Protein AF-A0A1W5DDM4-F1 (afdb_monomer_lite)

Foldseek 3Di:
DPPPVVVVCVVVPPVVVVVLCVLCVVLVVNPDDDDPDPVSVVVSSVVSVVSSVVVVVVVVVVVVVVVVVVVVVVVVVVVVVVVVVVVVVVVVVVVVVVVVVVVVVVVVVVPPVPPLDDPDLVSLVCCLPPVNLVSLLVLCVVLVPDPCQLVVVPPDDDPDDDDDPDPPPPQDSSNSCNVCVPSSSVSSCVSVVHPVVVSVVVVVVVVVVVVCVVVPDDDPPVPVVVVVVVPDDPDDDPDDDDDDDDDDDDDDDDDDDDDDDDPDDDDDDDDDDDDDDDDDDDDDDDDDDDDDDDDD

Secondary structure (DSSP, 8-state):
--TTSGGGSTTTHHHHHHHHHHHHHHTT-TTPPPPSSHHHHHHHHHHHHHHHHHHHHHHHHHHHHHHHHHHHHHHHHHHHHHHHHHHHHHHHHHHHHHHHHHHHHHHHTT----TTS-SSHHHHHGGGSGGGHHHHHHHHHHTT--HHHHHTT-------------------HHHHHHH-HHHHHHHHHHHTT--HHHHHHHHHHHHHHHHHHHTT-----TTTHHHHHTTSPPPPP------------------------SPPPPPP---------PPPPPPPPPPPP--PPPP-

Radius of gyration: 52.72 Å; chains: 1; bounding box: 113×111×136 Å

Sequence (296 aa):
MIHDITSSMDNFLPQSASILRAFARETNQSDLPQPRKLHECIDSSFVILVKGHEYHQNVQDKGIKKELVRQREYMDGRFESIDEEFVKQREYMDGRFESIDKKFESIDKRDVVHNDFPTTVGDFWKLSKRNRVNKLISLVRFYGISHHQLLASEIVDSDESDDNDGPIEVQTLEEIVLSHPKRAQEALAEKLGLKYEKIAIFMERVKAFRQEAATGKRPATASYEEQWNKRRLPPPEDHRVSSSPDATSSHSDKTRIFWSQGPRLPGPVVKDTLQHHVPQPPEANPPKPSISPTAP

pLDDT: mean 71.05, std 19.49, range [30.64, 98.12]

Organism: NCBI:txid136370

Structure (mmCIF, N/CA/C/O backbone):
data_AF-A0A1W5DDM4-F1
#
_entry.id   AF-A0A1W5DDM4-F1
#
loop_
_atom_site.group_PDB
_atom_site.id
_atom_site.type_symbol
_atom_site.label_atom_id
_atom_site.label_alt_id
_atom_site.label_comp_id
_atom_site.label_asym_id
_atom_site.label_entity_id
_atom_site.label_seq_id
_atom_site.pdbx_PDB_ins_code
_atom_site.Cartn_x
_atom_site.Cartn_y
_atom_site.Cartn_z
_atom_site.occupancy
_atom_site.B_iso_or_equiv
_atom_site.auth_seq_id
_atom_site.auth_comp_id
_atom_site.auth_asym_id
_atom_site.auth_atom_id
_atom_site.pdbx_PDB_model_num
ATOM 1 N N . MET A 1 1 ? -38.578 -32.045 80.043 1.00 45.47 1 MET A N 1
ATOM 2 C CA . MET A 1 1 ? -37.314 -31.610 79.404 1.00 45.47 1 MET A CA 1
ATOM 3 C C . MET A 1 1 ? -37.489 -30.986 78.008 1.00 45.47 1 MET A C 1
ATOM 5 O O . MET A 1 1 ? -36.502 -30.846 77.307 1.00 45.47 1 MET A O 1
ATOM 9 N N . ILE A 1 2 ? -38.695 -30.559 77.591 1.00 47.28 2 ILE A N 1
ATOM 10 C CA . ILE A 1 2 ? -38.894 -29.809 76.323 1.00 47.28 2 ILE A CA 1
ATOM 11 C C . ILE A 1 2 ? -39.341 -28.350 76.585 1.00 47.28 2 ILE A C 1
ATOM 13 O O . ILE A 1 2 ? -39.257 -27.507 75.702 1.00 47.28 2 ILE A O 1
ATOM 17 N N . HIS A 1 3 ? -39.725 -28.009 77.822 1.00 46.31 3 HIS A N 1
ATOM 18 C CA . HIS A 1 3 ? -40.210 -26.668 78.183 1.00 46.31 3 HIS A CA 1
ATOM 19 C C . HIS A 1 3 ? -39.121 -25.635 78.527 1.00 46.31 3 HIS A C 1
ATOM 21 O O . HIS A 1 3 ? -39.436 -24.453 78.608 1.00 46.31 3 HIS A O 1
ATOM 27 N N . ASP A 1 4 ? -37.851 -26.036 78.658 1.00 45.94 4 ASP A N 1
ATOM 28 C CA . ASP A 1 4 ? -36.768 -25.104 79.029 1.00 45.94 4 ASP A CA 1
ATOM 29 C C . ASP A 1 4 ? -36.046 -24.471 77.828 1.00 45.94 4 ASP A C 1
ATOM 31 O O . ASP A 1 4 ? -35.318 -23.495 77.989 1.00 45.94 4 ASP A O 1
ATOM 35 N N . ILE A 1 5 ? -36.271 -24.962 76.602 1.00 50.19 5 ILE A N 1
ATOM 36 C CA . ILE A 1 5 ? -35.637 -24.387 75.400 1.00 50.19 5 ILE A CA 1
ATOM 37 C C . ILE A 1 5 ? -36.397 -23.138 74.921 1.00 50.19 5 ILE A C 1
ATOM 39 O O . ILE A 1 5 ? -35.788 -22.203 74.404 1.00 50.19 5 ILE A O 1
ATOM 43 N N . THR A 1 6 ? -37.712 -23.055 75.156 1.00 49.75 6 THR A N 1
ATOM 44 C CA . THR A 1 6 ? -38.522 -21.903 74.724 1.00 49.75 6 THR A CA 1
ATOM 45 C C . THR A 1 6 ? -38.255 -20.642 75.548 1.00 49.75 6 THR A C 1
ATOM 47 O O . THR A 1 6 ? -38.320 -19.549 75.001 1.00 49.75 6 THR A O 1
ATOM 50 N N . SER A 1 7 ? -37.874 -20.768 76.825 1.00 49.44 7 SER A N 1
ATOM 51 C CA . SER A 1 7 ? -37.611 -19.603 77.687 1.00 49.44 7 SER A CA 1
ATOM 52 C C . SER A 1 7 ? -36.264 -18.921 77.411 1.00 49.44 7 SER A C 1
ATOM 54 O O . SER A 1 7 ? -36.061 -17.781 77.821 1.00 49.44 7 SER A O 1
ATOM 56 N N . SER A 1 8 ? -35.337 -19.593 76.720 1.00 46.75 8 SER A N 1
ATOM 57 C CA . SER A 1 8 ? -34.008 -19.048 76.420 1.00 46.75 8 SER A CA 1
ATOM 58 C C . SER A 1 8 ? -33.947 -18.252 75.106 1.00 46.75 8 SER A C 1
ATOM 60 O O . SER A 1 8 ? -32.938 -17.591 74.854 1.00 46.75 8 SER A O 1
ATOM 62 N N . MET A 1 9 ? -34.987 -18.292 74.262 1.00 48.25 9 MET A N 1
ATOM 63 C CA . MET A 1 9 ? -34.991 -17.597 72.962 1.00 48.25 9 MET A CA 1
ATOM 64 C C . MET A 1 9 ? -35.618 -16.195 73.000 1.00 48.25 9 MET A C 1
ATOM 66 O O . MET A 1 9 ? -35.329 -15.386 72.116 1.00 48.25 9 MET A O 1
ATOM 70 N N . ASP A 1 10 ? -36.379 -15.854 74.045 1.00 50.72 10 ASP A N 1
ATOM 71 C CA . ASP A 1 10 ? -37.018 -14.533 74.178 1.00 50.72 10 ASP A CA 1
ATOM 72 C C . ASP A 1 10 ? -36.007 -13.383 74.360 1.00 50.72 10 ASP A C 1
ATOM 74 O O . ASP A 1 10 ? -36.286 -12.239 74.002 1.00 50.72 10 ASP A O 1
ATOM 78 N N . ASN A 1 11 ? -34.780 -13.683 74.806 1.00 53.75 11 ASN A N 1
ATOM 79 C CA . ASN A 1 11 ? -33.722 -12.684 75.003 1.00 53.75 11 ASN A CA 1
ATOM 80 C C . ASN A 1 11 ? -32.844 -12.420 73.760 1.00 53.75 11 ASN A C 1
ATOM 82 O O . ASN A 1 11 ? -32.072 -11.464 73.766 1.00 53.75 11 ASN A O 1
ATOM 86 N N . PHE A 1 12 ? -32.958 -13.211 72.682 1.00 52.31 12 PHE A N 1
ATOM 87 C CA . PHE A 1 12 ? -32.165 -13.033 71.445 1.00 52.31 12 PHE A CA 1
ATOM 88 C C . PHE A 1 12 ? -32.887 -12.228 70.347 1.00 52.31 12 PHE A C 1
ATOM 90 O O . PHE A 1 12 ? -32.272 -11.786 69.375 1.00 52.31 12 PHE A O 1
ATOM 97 N N . LEU A 1 13 ? -34.190 -12.003 70.504 1.00 52.81 13 LEU A N 1
ATOM 98 C CA . LEU A 1 13 ? -35.048 -11.305 69.544 1.00 52.81 13 LEU A CA 1
ATOM 99 C C . LEU A 1 13 ? -34.928 -9.761 69.486 1.00 52.81 13 LEU A C 1
ATOM 101 O O . LEU A 1 13 ? -35.223 -9.209 68.421 1.00 52.81 13 LEU A O 1
ATOM 105 N N . PRO A 1 14 ? -34.497 -9.007 70.527 1.00 58.81 14 PRO A N 1
ATOM 106 C CA . PRO A 1 14 ? -34.530 -7.542 70.455 1.00 58.81 14 PRO A CA 1
ATOM 107 C C . PRO A 1 14 ? -33.565 -6.970 69.407 1.00 58.81 14 PRO A C 1
ATOM 109 O O . PRO A 1 14 ? -33.849 -5.940 68.790 1.00 58.81 14 PRO A O 1
ATOM 112 N N . GLN A 1 15 ? -32.428 -7.640 69.197 1.00 59.97 15 GLN A N 1
ATOM 113 C CA . GLN A 1 15 ? -31.345 -7.141 68.352 1.00 59.97 15 GLN A CA 1
ATOM 114 C C . GLN A 1 15 ? -31.552 -7.483 66.869 1.00 59.97 15 GLN A C 1
ATOM 116 O O . GLN A 1 15 ? -31.276 -6.657 66.003 1.00 59.97 15 GLN A O 1
ATOM 121 N N . SER A 1 16 ? -32.112 -8.652 66.552 1.00 64.62 16 SER A N 1
ATOM 122 C CA . SER A 1 16 ? -32.468 -9.014 65.172 1.00 64.62 16 SER A CA 1
ATOM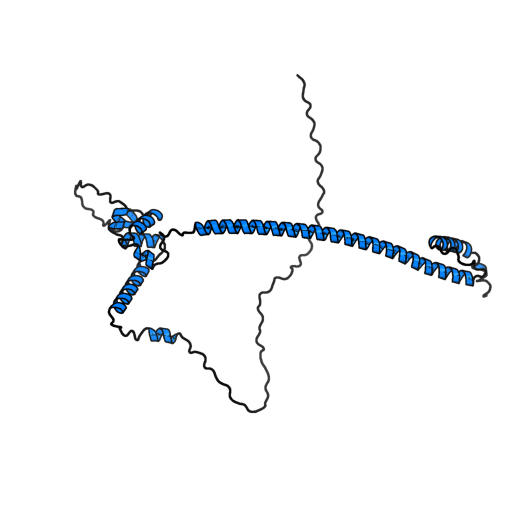 123 C C . SER A 1 16 ? -33.669 -8.209 64.656 1.00 64.62 16 SER A C 1
ATOM 125 O O . SER A 1 16 ? -33.701 -7.814 63.489 1.00 64.62 16 SER A O 1
ATOM 127 N N . ALA A 1 17 ? -34.618 -7.864 65.534 1.00 68.88 17 ALA A N 1
ATOM 128 C CA . ALA A 1 17 ? -35.792 -7.067 65.182 1.00 68.88 17 ALA A CA 1
ATOM 129 C C . ALA A 1 17 ? -35.471 -5.604 64.822 1.00 68.88 17 ALA A C 1
ATOM 131 O O . ALA A 1 17 ? -36.257 -4.963 64.118 1.00 68.88 17 ALA A O 1
ATOM 132 N N . SER A 1 18 ? -34.368 -5.030 65.315 1.00 76.00 18 SER A N 1
ATOM 133 C CA . SER A 1 18 ? -33.940 -3.676 64.931 1.00 76.00 18 SER A CA 1
ATOM 134 C C . SER A 1 18 ? -33.268 -3.671 63.555 1.00 76.00 18 SER A C 1
ATOM 136 O O . SER A 1 18 ? -33.582 -2.809 62.735 1.00 76.00 18 SER A O 1
ATOM 138 N N . ILE A 1 19 ? -32.435 -4.678 63.269 1.00 79.50 19 ILE A N 1
ATOM 139 C CA . ILE A 1 19 ? -31.764 -4.860 61.974 1.00 79.50 19 ILE A CA 1
ATOM 140 C C . ILE A 1 19 ? -32.793 -5.092 60.865 1.00 79.50 19 ILE A C 1
ATOM 142 O O . ILE A 1 19 ? -32.755 -4.410 59.845 1.00 79.50 19 ILE A O 1
ATOM 146 N N . LEU A 1 20 ? -33.764 -5.985 61.080 1.00 76.44 20 LEU A N 1
ATOM 147 C CA . LEU A 1 20 ? -34.817 -6.255 60.095 1.00 76.44 20 LEU A CA 1
ATOM 148 C C . LEU A 1 20 ? -35.696 -5.029 59.824 1.00 76.44 20 LEU A C 1
ATOM 150 O O . LEU A 1 20 ? -36.062 -4.785 58.679 1.00 76.44 20 LEU A O 1
ATOM 154 N N . ARG A 1 21 ? -35.989 -4.208 60.842 1.00 78.44 21 ARG A N 1
ATOM 155 C CA . ARG A 1 21 ? -36.719 -2.940 60.660 1.00 78.44 21 ARG A CA 1
ATOM 156 C C . ARG A 1 21 ? -35.901 -1.897 59.904 1.00 78.44 21 ARG A C 1
ATOM 158 O O . ARG A 1 21 ? -36.465 -1.183 59.079 1.00 78.44 21 ARG A O 1
ATOM 165 N N . ALA A 1 22 ? -34.600 -1.796 60.170 1.00 80.81 22 ALA A N 1
ATOM 166 C CA . ALA A 1 22 ? -33.710 -0.912 59.420 1.00 80.81 22 ALA A CA 1
ATOM 167 C C . ALA A 1 22 ? -33.617 -1.344 57.948 1.00 80.81 22 ALA A C 1
ATOM 169 O O . ALA A 1 22 ? -33.784 -0.525 57.051 1.00 80.81 22 ALA A O 1
ATOM 170 N N . PHE A 1 23 ? -33.461 -2.644 57.702 1.00 82.56 23 PHE A N 1
ATOM 171 C CA . PHE A 1 23 ? -33.404 -3.217 56.361 1.00 82.56 23 PHE A CA 1
ATOM 172 C C . PHE A 1 23 ? -34.736 -3.094 55.600 1.00 82.56 23 PHE A C 1
ATOM 174 O O . PHE A 1 23 ? -34.751 -2.754 54.418 1.00 82.56 23 PHE A O 1
ATOM 181 N N . ALA A 1 24 ? -35.872 -3.285 56.278 1.00 80.19 24 ALA A N 1
ATOM 182 C CA . ALA A 1 24 ? -37.195 -3.039 55.709 1.00 80.19 24 ALA A CA 1
ATOM 183 C C . ALA A 1 24 ? -37.390 -1.563 55.328 1.00 80.19 24 ALA A C 1
ATOM 185 O O . ALA A 1 24 ? -37.962 -1.282 54.284 1.00 80.19 24 ALA A O 1
ATOM 186 N N . ARG A 1 25 ? -36.879 -0.607 56.118 1.00 83.12 25 ARG A N 1
ATOM 187 C CA . ARG A 1 25 ? -36.907 0.821 55.746 1.00 83.12 25 ARG A CA 1
ATOM 188 C C . ARG A 1 25 ? -36.058 1.105 54.509 1.00 83.12 25 ARG A C 1
ATOM 190 O O . ARG A 1 25 ? -36.545 1.760 53.598 1.00 83.12 25 ARG A O 1
ATOM 197 N N . GLU A 1 26 ? -34.843 0.565 54.453 1.00 83.00 26 GLU A N 1
ATOM 198 C CA . GLU A 1 26 ? -33.919 0.752 53.323 1.00 83.00 26 GLU A CA 1
ATOM 199 C C . GLU A 1 26 ? -34.477 0.190 52.004 1.00 83.00 26 GLU A C 1
ATOM 201 O O . GLU A 1 26 ? -34.211 0.700 50.920 1.00 83.00 26 GLU A O 1
ATOM 206 N N . THR A 1 27 ? -35.296 -0.857 52.098 1.00 79.56 27 THR A N 1
ATOM 207 C CA . THR A 1 27 ? -35.926 -1.527 50.952 1.00 79.56 27 THR A CA 1
ATOM 208 C C . THR A 1 27 ? -37.370 -1.065 50.701 1.00 79.56 27 THR A C 1
ATOM 210 O O . THR A 1 27 ? -38.073 -1.682 49.903 1.00 79.56 27 THR A O 1
ATOM 213 N N . ASN A 1 28 ? -37.824 0.019 51.352 1.00 80.62 28 ASN A N 1
ATOM 214 C CA . ASN A 1 28 ? -39.190 0.569 51.270 1.00 80.62 28 ASN A CA 1
ATOM 215 C C . ASN A 1 28 ? -40.314 -0.435 51.613 1.00 80.62 28 ASN A C 1
ATOM 217 O O . ASN A 1 28 ? -41.409 -0.390 51.061 1.00 80.62 28 ASN A O 1
ATOM 221 N N . GLN A 1 29 ? -40.059 -1.348 52.545 1.00 76.69 29 GLN A N 1
ATOM 222 C CA . GLN A 1 29 ? -40.997 -2.359 53.044 1.00 76.69 29 GLN A CA 1
ATOM 223 C C . GLN A 1 29 ? -41.649 -1.964 54.384 1.00 76.69 29 GLN A C 1
ATOM 225 O O . GLN A 1 29 ? -42.009 -2.828 55.184 1.00 76.69 29 GLN A O 1
ATOM 230 N N . SER A 1 30 ? -41.790 -0.664 54.663 1.00 71.19 30 SER A N 1
ATOM 231 C CA . SER A 1 30 ? -42.302 -0.137 55.941 1.00 71.19 30 SER A CA 1
ATOM 232 C C . SER A 1 30 ? -43.757 -0.501 56.259 1.00 71.19 30 SER A C 1
ATOM 234 O O . SER A 1 30 ? -44.152 -0.407 57.419 1.00 71.19 30 SER A O 1
ATOM 236 N N . ASP A 1 31 ? -44.526 -0.943 55.262 1.00 74.50 31 ASP A N 1
ATOM 237 C CA . ASP A 1 31 ? -45.975 -1.165 55.372 1.00 74.50 31 ASP A CA 1
ATOM 238 C C . ASP A 1 31 ? -46.353 -2.595 55.806 1.00 74.50 31 ASP A C 1
ATOM 240 O O . ASP A 1 31 ? -47.526 -2.972 55.784 1.00 74.50 31 ASP A O 1
ATOM 244 N N . LEU A 1 32 ? -45.377 -3.422 56.198 1.00 67.88 32 LEU A N 1
ATOM 245 C CA . LEU A 1 32 ? -45.648 -4.787 56.649 1.00 67.88 32 LEU A CA 1
ATOM 246 C C . LEU A 1 32 ? -46.358 -4.797 58.022 1.00 67.88 32 LEU A C 1
ATOM 248 O O . LEU A 1 32 ? -45.928 -4.102 58.949 1.00 67.88 32 LEU A O 1
ATOM 252 N N . PRO A 1 33 ? -47.433 -5.594 58.186 1.00 70.12 33 PRO A N 1
ATOM 253 C CA . PRO A 1 33 ? -48.190 -5.666 59.433 1.00 70.12 33 PRO A CA 1
ATOM 254 C C . PRO A 1 33 ? -47.305 -6.148 60.587 1.00 70.12 33 PRO A C 1
ATOM 256 O O . PRO A 1 33 ? -46.502 -7.069 60.427 1.00 70.12 33 PRO A O 1
ATOM 259 N N . GLN A 1 34 ? -47.457 -5.533 61.766 1.00 71.00 34 GLN A N 1
ATOM 260 C CA . GLN A 1 34 ? -46.670 -5.932 62.932 1.00 71.00 34 GLN A CA 1
ATOM 261 C C . GLN A 1 34 ? -47.083 -7.335 63.405 1.00 71.00 34 GLN A C 1
ATOM 263 O O . GLN A 1 34 ? -48.262 -7.540 63.718 1.00 71.00 34 GLN A O 1
ATOM 268 N N . PRO A 1 35 ? -46.140 -8.291 63.474 1.00 68.81 35 PRO A N 1
ATOM 269 C CA . PRO A 1 35 ? -46.438 -9.654 63.887 1.00 68.81 35 PRO A CA 1
ATOM 270 C C . PRO A 1 35 ? -46.797 -9.685 65.375 1.00 68.81 35 PRO A C 1
ATOM 272 O O . PRO A 1 35 ? -46.100 -9.100 66.204 1.00 68.81 35 PRO A O 1
ATOM 275 N N . ARG A 1 36 ? -47.891 -10.369 65.725 1.00 72.88 36 ARG A N 1
ATOM 276 C CA . ARG A 1 36 ? -48.350 -10.521 67.120 1.00 72.88 36 ARG A CA 1
ATOM 277 C C . ARG A 1 36 ? -47.889 -11.837 67.738 1.00 72.88 36 ARG A C 1
ATOM 279 O O . ARG A 1 36 ? -47.927 -11.989 68.956 1.00 72.88 36 ARG A O 1
ATOM 286 N N . LYS A 1 37 ? -47.482 -12.796 66.904 1.00 80.56 37 LYS A N 1
ATOM 287 C CA . LYS A 1 37 ? -47.018 -14.132 67.299 1.00 80.56 37 LYS A CA 1
ATOM 288 C C . LYS A 1 37 ? -45.632 -14.413 66.723 1.00 80.56 37 LYS A C 1
ATOM 290 O O . LYS A 1 37 ? -45.256 -13.879 65.684 1.00 80.56 37 LYS A O 1
ATOM 295 N N . LEU A 1 38 ? -44.889 -15.307 67.375 1.00 74.75 38 LEU A N 1
ATOM 296 C CA . LEU A 1 38 ? -43.512 -15.640 66.993 1.00 74.75 38 LEU A CA 1
ATOM 297 C C . LEU A 1 38 ? -43.398 -16.213 65.566 1.00 74.75 38 LEU A C 1
ATOM 299 O O . LEU A 1 38 ? -42.478 -15.845 64.846 1.00 74.75 38 LEU A O 1
ATOM 303 N N . HIS A 1 39 ? -44.353 -17.036 65.115 1.00 74.50 39 HIS A N 1
ATOM 304 C CA . HIS A 1 39 ? -44.350 -17.559 63.739 1.00 74.50 39 HIS A CA 1
ATOM 305 C C . HIS A 1 39 ? -44.575 -16.459 62.684 1.00 74.50 39 HIS A C 1
ATOM 307 O O . HIS A 1 39 ? -43.869 -16.425 61.685 1.00 74.50 39 HIS A O 1
ATOM 313 N N . GLU A 1 40 ? -45.463 -15.493 62.950 1.00 76.62 40 GLU A N 1
ATOM 314 C CA . GLU A 1 40 ? -45.696 -14.335 62.069 1.00 76.62 40 GLU A CA 1
ATOM 315 C C . GLU A 1 40 ? -44.435 -13.460 61.952 1.00 76.62 40 GLU A C 1
ATOM 317 O O . GLU A 1 40 ? -44.183 -12.849 60.915 1.00 76.62 40 GLU A O 1
ATOM 322 N N . CYS A 1 41 ? -43.616 -13.410 63.011 1.00 75.38 41 CYS A N 1
ATOM 323 C CA . CYS A 1 41 ? -42.325 -12.723 62.998 1.00 75.38 41 CYS A CA 1
ATOM 324 C C . CYS A 1 41 ? -41.321 -13.426 62.074 1.00 75.38 41 CYS A C 1
ATOM 326 O O . CYS A 1 41 ? -40.613 -12.762 61.316 1.00 75.38 41 CYS A O 1
ATOM 328 N N . ILE A 1 42 ? -41.296 -14.762 62.091 1.00 80.94 42 ILE A N 1
ATOM 329 C CA . ILE A 1 42 ? -40.439 -15.568 61.213 1.00 80.94 42 ILE A CA 1
ATOM 330 C C . ILE A 1 42 ? -40.862 -15.389 59.749 1.00 80.94 42 ILE A C 1
ATOM 332 O O . ILE A 1 42 ? -40.018 -15.063 58.915 1.00 80.94 42 ILE A O 1
ATOM 336 N N . ASP A 1 43 ? -42.157 -15.500 59.445 1.00 83.44 43 ASP A N 1
ATOM 337 C CA . ASP A 1 43 ? -42.679 -15.338 58.082 1.00 83.44 43 ASP A CA 1
ATOM 338 C C . ASP A 1 43 ? -42.420 -13.924 57.535 1.00 83.44 43 ASP A C 1
ATOM 340 O O . ASP A 1 43 ? -41.949 -13.758 56.408 1.00 83.44 43 ASP A O 1
ATOM 344 N N . SER A 1 44 ? -42.639 -12.892 58.359 1.00 82.12 44 SER A N 1
ATOM 345 C CA . SER A 1 44 ? -42.330 -11.501 58.004 1.00 82.12 44 SER A CA 1
ATOM 346 C C . SER A 1 44 ? -40.832 -11.296 57.747 1.00 82.12 44 SER A C 1
ATOM 348 O O . SER A 1 44 ? -40.447 -10.639 56.779 1.00 82.12 44 SER A O 1
ATOM 350 N N . SER A 1 45 ? -39.968 -11.936 58.542 1.00 80.69 45 SER A N 1
ATOM 351 C CA . SER A 1 45 ? -38.512 -11.889 58.351 1.00 80.69 45 SER A CA 1
ATOM 352 C C . SER A 1 45 ? -38.083 -12.521 57.023 1.00 80.69 45 SER A C 1
ATOM 354 O O . SER A 1 45 ? -37.242 -11.953 56.325 1.00 80.69 45 SER A O 1
ATOM 356 N N . PHE A 1 46 ? -38.680 -13.652 56.628 1.00 87.56 46 PHE A N 1
ATOM 357 C CA . PHE A 1 46 ? -38.415 -14.281 55.328 1.00 87.56 46 PHE A CA 1
ATOM 358 C C . PHE A 1 46 ? -38.851 -13.397 54.157 1.00 87.56 46 PHE A C 1
ATOM 360 O O . PHE A 1 46 ? -38.086 -13.228 53.208 1.00 87.56 46 PHE A O 1
ATOM 367 N N . VAL A 1 47 ? -40.038 -12.786 54.229 1.00 87.44 47 VAL A N 1
ATOM 368 C CA . VAL A 1 47 ? -40.517 -11.850 53.195 1.00 87.44 47 VAL A CA 1
ATOM 369 C C . VAL A 1 47 ? -39.567 -10.661 53.052 1.00 87.44 47 VAL A C 1
ATOM 371 O O . VAL A 1 47 ? -39.211 -10.295 51.930 1.00 87.44 47 VAL A O 1
ATOM 374 N N . ILE A 1 48 ? -39.119 -10.098 54.178 1.00 85.81 48 ILE A N 1
ATOM 375 C CA . ILE A 1 48 ? -38.169 -8.984 54.208 1.00 85.81 48 ILE A CA 1
ATOM 376 C C . ILE A 1 48 ? -36.851 -9.368 53.531 1.00 85.81 48 ILE A C 1
ATOM 378 O O . ILE A 1 48 ? -36.350 -8.613 52.695 1.00 85.81 48 ILE A O 1
ATOM 382 N N . LEU A 1 49 ? -36.316 -10.549 53.851 1.00 88.38 49 LEU A N 1
ATOM 383 C CA . LEU A 1 49 ? -35.072 -11.061 53.277 1.00 88.38 49 LEU A CA 1
ATOM 384 C C . LEU A 1 49 ? -35.180 -11.309 51.768 1.00 88.38 49 LEU A C 1
ATOM 386 O O . LEU A 1 49 ? -34.294 -10.884 51.029 1.00 88.38 49 LEU A O 1
ATOM 390 N N . VAL A 1 50 ? -36.262 -11.936 51.295 1.00 92.44 50 VAL A N 1
ATOM 391 C CA . VAL A 1 50 ? -36.472 -12.208 49.860 1.00 92.44 50 VAL A CA 1
ATOM 392 C C . VAL A 1 50 ? -36.597 -10.907 49.069 1.00 92.44 50 VAL A C 1
ATOM 394 O O . VAL A 1 50 ? -35.881 -10.709 48.089 1.00 92.44 50 VAL A O 1
ATOM 397 N N . LYS A 1 51 ? -37.444 -9.979 49.525 1.00 89.94 51 LYS A N 1
ATOM 398 C CA . LYS A 1 51 ? -37.617 -8.678 48.862 1.00 89.94 51 LYS A CA 1
ATOM 399 C C . LYS A 1 51 ? -36.350 -7.827 48.911 1.00 89.94 51 LYS A C 1
ATOM 401 O O . LYS A 1 51 ? -36.044 -7.107 47.965 1.00 89.94 51 LYS A O 1
ATOM 406 N N . GLY A 1 52 ? -35.595 -7.902 50.003 1.00 91.25 52 GLY A N 1
ATOM 407 C CA . GLY A 1 52 ? -34.330 -7.189 50.109 1.00 91.25 52 GLY A CA 1
ATOM 408 C C . GLY A 1 52 ? -33.229 -7.776 49.230 1.00 91.25 52 GLY A C 1
ATOM 409 O O . GLY A 1 52 ? -32.428 -7.019 48.684 1.00 91.25 52 GLY A O 1
ATOM 410 N N . HIS A 1 53 ? -33.219 -9.097 49.033 1.00 92.50 53 HIS A N 1
ATOM 411 C CA . HIS A 1 53 ? -32.353 -9.746 48.053 1.00 92.50 53 HIS A CA 1
ATOM 412 C C . HIS A 1 53 ? -32.671 -9.272 46.630 1.00 92.50 53 HIS A C 1
ATOM 414 O O . HIS A 1 53 ? -31.769 -8.823 45.927 1.00 92.50 53 HIS A O 1
ATOM 420 N N . GLU A 1 54 ? -33.950 -9.276 46.243 1.00 92.69 54 GLU A N 1
ATOM 421 C CA . GLU A 1 54 ? -34.404 -8.780 44.938 1.00 92.69 54 GLU A CA 1
ATOM 422 C C . GLU A 1 54 ? -34.049 -7.296 44.733 1.00 92.69 54 GLU A C 1
ATOM 424 O O . GLU A 1 54 ? -33.533 -6.907 43.682 1.00 92.69 54 GLU A O 1
ATOM 429 N N . TYR A 1 55 ? -34.252 -6.460 45.759 1.00 92.81 55 TYR A N 1
ATOM 430 C CA . TYR A 1 55 ? -33.859 -5.051 45.723 1.00 92.81 55 TYR A CA 1
ATOM 431 C C . TYR A 1 55 ? -32.354 -4.888 45.489 1.00 92.81 55 TYR A C 1
ATOM 433 O O . TYR A 1 55 ? -31.941 -4.139 44.601 1.00 92.81 55 TYR A O 1
ATOM 441 N N . HIS A 1 56 ? -31.531 -5.603 46.258 1.00 92.62 56 HIS A N 1
ATOM 442 C CA . HIS A 1 56 ? -30.081 -5.547 46.123 1.00 92.62 56 HIS A CA 1
ATOM 443 C C . HIS A 1 56 ? -29.621 -6.007 44.736 1.00 92.62 56 HIS A C 1
ATOM 445 O O . HIS A 1 56 ? -28.801 -5.331 44.115 1.00 92.62 56 HIS A O 1
ATOM 451 N N . GLN A 1 57 ? -30.196 -7.097 44.224 1.00 94.56 57 GLN A N 1
ATOM 452 C CA . GLN A 1 57 ? -29.913 -7.611 42.887 1.00 94.56 57 GLN A CA 1
ATOM 453 C C . GLN A 1 57 ? -30.248 -6.573 41.809 1.00 94.56 57 GLN A C 1
ATOM 455 O O . GLN A 1 57 ? -29.404 -6.256 40.979 1.00 94.56 57 GLN A O 1
ATOM 460 N N . ASN A 1 58 ? -31.418 -5.934 41.879 1.00 95.12 58 ASN A N 1
ATOM 461 C CA . ASN A 1 58 ? -31.803 -4.883 40.934 1.00 95.12 58 ASN A CA 1
ATOM 462 C C . ASN A 1 58 ? -30.868 -3.658 40.996 1.00 95.12 58 ASN A C 1
ATOM 464 O O . ASN A 1 58 ? -30.566 -3.034 39.977 1.00 95.12 58 ASN A O 1
ATOM 468 N N . VAL A 1 59 ? -30.390 -3.288 42.188 1.00 94.62 59 VAL A N 1
ATOM 469 C CA . VAL A 1 59 ? -29.401 -2.208 42.342 1.00 94.62 59 VAL A CA 1
ATOM 470 C C . VAL A 1 59 ? -28.068 -2.593 41.695 1.00 94.62 59 VAL A C 1
ATOM 472 O O . VAL A 1 59 ? -27.498 -1.773 40.968 1.00 94.62 59 VAL A O 1
ATOM 475 N N . GLN A 1 60 ? -27.598 -3.828 41.897 1.00 94.69 60 GLN A N 1
ATOM 476 C CA . GLN A 1 60 ? -26.396 -4.343 41.239 1.00 94.69 60 GLN A CA 1
ATOM 477 C C . GLN A 1 60 ? -26.560 -4.373 39.716 1.00 94.69 60 GLN A C 1
ATOM 479 O O . GLN A 1 60 ? -25.721 -3.817 39.011 1.00 94.69 60 GLN A O 1
ATOM 484 N N . ASP A 1 61 ? -27.666 -4.915 39.207 1.00 96.56 61 ASP A N 1
ATOM 485 C CA . ASP A 1 61 ? -27.957 -5.006 37.773 1.00 96.56 61 ASP A CA 1
ATOM 486 C C . ASP A 1 61 ? -28.010 -3.623 37.118 1.00 96.56 61 ASP A C 1
ATOM 488 O O . ASP A 1 61 ? -27.458 -3.413 36.037 1.00 96.56 61 ASP A O 1
ATOM 492 N N . LYS A 1 62 ? -28.616 -2.634 37.788 1.00 96.81 62 LYS A N 1
ATOM 493 C CA . LYS A 1 62 ? -28.598 -1.236 37.331 1.00 96.81 62 LYS A CA 1
ATOM 494 C C . LYS A 1 62 ? -27.182 -0.667 37.294 1.00 96.81 62 LYS A C 1
ATOM 496 O O . LYS A 1 62 ? -26.864 0.075 36.365 1.00 96.81 62 LYS A O 1
ATOM 501 N N . GLY A 1 63 ? -26.353 -0.979 38.289 1.00 96.31 63 GLY A N 1
ATOM 502 C CA . GLY A 1 63 ? -24.946 -0.580 38.330 1.00 96.31 63 GLY A CA 1
ATOM 503 C C . GLY A 1 63 ? -24.151 -1.183 37.174 1.00 96.31 63 GLY A C 1
ATOM 504 O O . GLY A 1 63 ? -23.543 -0.448 36.398 1.00 96.31 63 GLY A O 1
ATOM 505 N N . ILE A 1 64 ? -24.243 -2.503 37.003 1.00 97.25 64 ILE A N 1
ATOM 506 C CA . ILE A 1 64 ? -23.582 -3.259 35.934 1.00 97.25 64 ILE A CA 1
ATOM 507 C C . ILE A 1 64 ? -24.041 -2.758 34.564 1.00 97.25 64 ILE A C 1
ATOM 509 O O . ILE A 1 64 ? -23.214 -2.487 33.699 1.00 97.25 64 ILE A O 1
ATOM 513 N N . LYS A 1 65 ? -25.347 -2.556 34.361 1.00 97.75 65 LYS A N 1
ATOM 514 C CA . LYS A 1 65 ? -25.889 -2.058 33.091 1.00 97.75 65 LYS A CA 1
ATOM 515 C C . LYS A 1 65 ? -25.361 -0.668 32.747 1.00 97.75 65 LYS A C 1
ATOM 517 O O . LYS A 1 65 ? -25.010 -0.431 31.597 1.00 97.75 65 LYS A O 1
ATOM 522 N N . LYS A 1 66 ? -25.294 0.245 33.722 1.00 97.69 66 LYS A N 1
ATOM 523 C CA . LYS A 1 66 ? -24.720 1.584 33.507 1.00 97.69 66 LYS A CA 1
ATOM 524 C C . LYS A 1 66 ? -23.251 1.504 33.112 1.00 97.69 66 LYS A C 1
ATOM 526 O O . LYS A 1 66 ? -22.834 2.221 32.210 1.00 97.69 66 LYS A O 1
ATOM 531 N N . GLU A 1 67 ? -22.489 0.633 33.763 1.00 97.25 67 GLU A N 1
ATOM 532 C CA . GLU A 1 67 ? -21.074 0.460 33.452 1.00 97.25 67 GLU A CA 1
ATOM 533 C C . GLU A 1 67 ? -20.863 -0.163 32.067 1.00 97.25 67 GLU A C 1
ATOM 535 O O . GLU A 1 67 ? -20.066 0.342 31.284 1.00 97.25 67 GLU A O 1
ATOM 540 N N . LEU A 1 68 ? -21.652 -1.176 31.697 1.00 97.81 68 LEU A N 1
ATOM 541 C CA . LEU A 1 68 ? -21.612 -1.769 30.357 1.00 97.81 68 LEU A CA 1
ATOM 542 C C . LEU A 1 68 ? -21.973 -0.768 29.254 1.00 97.81 68 LEU A C 1
ATOM 544 O O . LEU A 1 68 ? -21.388 -0.815 28.174 1.00 97.81 68 LEU A O 1
ATOM 548 N N . VAL A 1 69 ? -22.925 0.134 29.508 1.00 98.12 69 VAL A N 1
ATOM 549 C CA . VAL A 1 69 ? -23.264 1.209 28.563 1.00 98.12 69 VAL A CA 1
ATOM 550 C C . VAL A 1 69 ? -22.081 2.158 28.390 1.00 98.12 69 VAL A C 1
ATOM 552 O O . VAL A 1 69 ? -21.681 2.401 27.258 1.00 98.12 69 VAL A O 1
ATOM 555 N N . ARG A 1 70 ? -21.451 2.607 29.483 1.00 96.94 70 ARG A N 1
ATOM 556 C CA . ARG A 1 70 ? -20.259 3.471 29.407 1.00 96.94 70 ARG A CA 1
ATOM 557 C C . ARG A 1 70 ? -19.098 2.807 28.678 1.00 96.94 70 ARG A C 1
ATOM 559 O O . ARG A 1 70 ? -18.431 3.448 27.876 1.00 96.94 70 ARG A O 1
ATOM 566 N N . GLN A 1 71 ? -18.852 1.526 28.951 1.00 97.56 71 GLN A N 1
ATOM 567 C CA . GLN A 1 71 ? -17.799 0.772 28.274 1.00 97.56 71 GLN A CA 1
ATOM 568 C C . GLN A 1 71 ? -18.078 0.639 26.779 1.00 97.56 71 GLN A C 1
ATOM 570 O O . GLN A 1 71 ? -17.160 0.797 25.979 1.00 97.56 71 GLN A O 1
ATOM 575 N N . ARG A 1 72 ? -19.336 0.389 26.395 1.00 97.75 72 ARG A N 1
ATOM 576 C CA . ARG A 1 72 ? -19.751 0.357 24.989 1.00 97.75 72 ARG A CA 1
ATOM 577 C C . ARG A 1 72 ? -19.526 1.706 24.314 1.00 97.75 72 ARG A C 1
ATOM 579 O O . ARG A 1 72 ? -18.825 1.740 23.318 1.00 97.75 72 ARG A O 1
ATOM 586 N N . GLU A 1 73 ? -20.040 2.792 24.884 1.00 97.69 73 GLU A N 1
ATOM 587 C CA . GLU A 1 73 ? -19.874 4.146 24.331 1.00 97.69 73 GLU A CA 1
ATOM 588 C C . GLU A 1 73 ? -18.392 4.521 24.181 1.00 97.69 73 GLU A C 1
ATOM 590 O O . GLU A 1 73 ? -17.980 5.079 23.166 1.00 97.69 73 GLU A O 1
ATOM 595 N N . TYR A 1 74 ? -17.563 4.159 25.165 1.00 97.12 74 TYR A N 1
ATOM 596 C CA . TYR A 1 74 ? -16.117 4.353 25.091 1.00 97.12 74 TYR A CA 1
ATOM 597 C C . TYR A 1 74 ? -15.469 3.547 23.954 1.00 97.12 74 TYR A C 1
ATOM 599 O O . TYR A 1 74 ? -14.609 4.069 23.244 1.00 97.12 74 TYR A O 1
ATOM 607 N N . MET A 1 75 ? -15.852 2.277 23.780 1.00 97.25 75 MET A N 1
ATOM 608 C CA . MET A 1 75 ? -15.344 1.446 22.685 1.00 97.25 75 MET A CA 1
ATOM 609 C C . MET A 1 75 ? -15.802 1.972 21.326 1.00 97.25 75 MET A C 1
ATOM 611 O O . MET A 1 75 ? -14.967 2.074 20.433 1.00 97.25 75 MET A O 1
ATOM 615 N N . ASP A 1 76 ? -17.074 2.344 21.189 1.00 97.50 76 ASP A N 1
ATOM 616 C CA . ASP A 1 76 ? -17.645 2.873 19.948 1.00 97.50 76 ASP A CA 1
ATOM 617 C C . ASP A 1 76 ? -16.895 4.144 19.516 1.00 97.50 76 ASP A C 1
ATOM 619 O O . ASP A 1 76 ? -16.397 4.205 18.395 1.00 97.50 76 ASP A O 1
ATOM 623 N N . GLY A 1 77 ? -16.650 5.089 20.433 1.00 97.69 77 GLY A N 1
ATOM 624 C CA . GLY A 1 77 ? -15.858 6.287 20.123 1.00 97.69 77 GLY A CA 1
ATOM 625 C C . GLY A 1 77 ? -14.399 5.989 19.743 1.00 97.69 77 GLY A C 1
ATOM 626 O O . GLY A 1 77 ? -13.808 6.667 18.897 1.00 97.69 77 GLY A O 1
ATOM 627 N N . ARG A 1 78 ? -13.792 4.942 20.322 1.00 97.00 78 ARG A N 1
ATOM 628 C CA . ARG A 1 78 ? -12.461 4.480 19.893 1.00 97.00 78 ARG A CA 1
ATOM 629 C C . ARG A 1 78 ? -12.486 3.831 18.513 1.00 97.00 78 ARG A C 1
ATOM 631 O O . ARG A 1 78 ? -11.519 4.015 17.778 1.00 97.00 78 ARG A O 1
ATOM 638 N N . PHE A 1 79 ? -13.533 3.080 18.175 1.00 97.75 79 PHE A N 1
ATOM 639 C CA . PHE A 1 79 ? -13.700 2.499 16.844 1.00 97.75 79 PHE A CA 1
ATOM 640 C C . PHE A 1 79 ? -13.883 3.587 15.790 1.00 97.75 79 PHE A C 1
ATOM 642 O O . PHE A 1 79 ? -13.164 3.562 14.799 1.00 97.75 79 PHE A O 1
ATOM 649 N N . GLU A 1 80 ? -14.723 4.589 16.049 1.00 96.88 80 GLU A N 1
ATOM 650 C CA . GLU A 1 80 ? -14.893 5.746 15.160 1.00 96.88 80 GLU A CA 1
ATOM 651 C C . GLU A 1 80 ? -13.559 6.466 14.914 1.00 96.88 80 GLU A C 1
ATOM 653 O O . GLU A 1 80 ? -13.185 6.720 13.772 1.00 96.88 80 GLU A O 1
ATOM 658 N N . SER A 1 81 ? -12.778 6.700 15.974 1.00 95.94 81 SER A N 1
ATOM 659 C CA . SER A 1 81 ? -11.447 7.314 15.852 1.00 95.94 81 SER A CA 1
ATOM 660 C C . SER A 1 81 ? -10.485 6.478 14.995 1.00 95.94 81 SER A C 1
ATOM 662 O O . SER A 1 81 ? -9.683 7.021 14.238 1.00 95.94 81 SER A O 1
ATOM 664 N N . ILE A 1 82 ? -10.532 5.148 15.126 1.00 95.00 82 ILE A N 1
ATOM 665 C CA . ILE A 1 82 ? -9.711 4.230 14.325 1.00 95.00 82 ILE A CA 1
ATOM 666 C C . ILE A 1 82 ? -10.158 4.256 12.859 1.00 95.00 82 ILE A C 1
ATOM 668 O O . ILE A 1 82 ? -9.308 4.318 11.971 1.00 95.00 82 ILE A O 1
ATOM 672 N N . ASP A 1 83 ? -11.464 4.244 12.603 1.00 96.69 83 ASP A N 1
ATOM 673 C CA . ASP A 1 83 ? -12.024 4.292 11.253 1.00 96.69 83 ASP A CA 1
ATOM 674 C C . ASP A 1 83 ? -11.649 5.595 10.535 1.00 96.69 83 ASP A C 1
ATOM 676 O O . ASP A 1 83 ? -11.231 5.556 9.375 1.00 96.69 83 ASP A O 1
ATOM 680 N N . GLU A 1 84 ? -11.696 6.738 11.224 1.00 97.38 84 GLU A N 1
ATOM 681 C CA . GLU A 1 84 ? -11.236 8.020 10.678 1.00 97.38 84 GLU A CA 1
ATOM 682 C C . GLU A 1 84 ? -9.757 7.985 10.269 1.00 97.38 84 GLU A C 1
ATOM 684 O O . GLU A 1 84 ? -9.396 8.438 9.179 1.00 97.38 84 GLU A O 1
ATOM 689 N N . GLU A 1 85 ? -8.885 7.430 11.113 1.00 96.25 85 GLU A N 1
ATOM 690 C CA . GLU A 1 85 ? -7.460 7.288 10.795 1.00 96.25 85 GLU A CA 1
ATOM 691 C C . GLU A 1 85 ? -7.228 6.330 9.616 1.00 96.25 85 GLU A C 1
ATOM 693 O O . GLU A 1 85 ? -6.392 6.608 8.751 1.00 96.25 85 GLU A O 1
ATOM 698 N N . PHE A 1 86 ? -8.005 5.247 9.506 1.00 96.69 86 PHE A N 1
ATOM 699 C CA . PHE A 1 86 ? -7.949 4.346 8.351 1.00 96.69 86 PHE A CA 1
ATOM 700 C C . PHE A 1 86 ? -8.364 5.032 7.047 1.00 96.69 86 PHE A C 1
ATOM 702 O O . PHE A 1 86 ? -7.742 4.790 6.007 1.00 96.69 86 PHE A O 1
ATOM 709 N N . VAL A 1 87 ? -9.395 5.881 7.084 1.00 96.50 87 VAL A N 1
ATOM 710 C CA . VAL A 1 87 ? -9.818 6.673 5.920 1.00 96.50 87 VAL A CA 1
ATOM 711 C C . VAL A 1 87 ? -8.699 7.624 5.500 1.00 96.50 87 VAL A C 1
ATOM 713 O O . VAL A 1 87 ? -8.273 7.575 4.346 1.00 96.50 87 VAL A O 1
ATOM 716 N N . LYS A 1 88 ? -8.133 8.394 6.439 1.00 95.75 88 LYS A N 1
ATOM 717 C CA . LYS A 1 88 ? -7.001 9.299 6.162 1.00 95.75 88 LYS A CA 1
ATOM 718 C C . LYS A 1 88 ? -5.796 8.557 5.586 1.00 95.75 88 LYS A C 1
ATOM 720 O O . LYS A 1 88 ? -5.158 9.033 4.646 1.00 95.75 88 LYS A O 1
ATOM 725 N N . GLN A 1 89 ? -5.473 7.381 6.127 1.00 95.69 89 GLN A N 1
ATOM 726 C CA . GLN A 1 89 ? -4.363 6.571 5.633 1.00 95.69 89 GLN A CA 1
ATOM 727 C C . GLN A 1 89 ? -4.603 6.101 4.192 1.00 95.69 89 GLN A C 1
ATOM 729 O O . GLN A 1 89 ? -3.670 6.116 3.386 1.00 95.69 89 GLN A O 1
ATOM 734 N N . ARG A 1 90 ? -5.835 5.703 3.852 1.00 94.75 90 ARG A N 1
ATOM 735 C CA . ARG A 1 90 ? -6.198 5.299 2.488 1.00 94.75 90 ARG A CA 1
ATOM 736 C C . ARG A 1 90 ? -6.069 6.463 1.511 1.00 94.75 90 ARG A C 1
ATOM 738 O O . ARG A 1 90 ? -5.376 6.320 0.513 1.00 94.75 90 ARG A O 1
ATOM 745 N N . GLU A 1 91 ? -6.634 7.619 1.847 1.00 95.56 91 GLU A N 1
ATOM 746 C CA . GLU A 1 91 ? -6.541 8.830 1.021 1.00 95.56 91 GLU A CA 1
ATOM 747 C C . GLU A 1 91 ? -5.085 9.256 0.788 1.00 95.56 91 GLU A C 1
ATOM 749 O O . GLU A 1 91 ? -4.691 9.598 -0.328 1.00 95.56 91 GLU A O 1
ATOM 754 N N . TYR A 1 92 ? -4.248 9.177 1.827 1.00 94.62 92 TYR A N 1
ATOM 755 C CA . TYR A 1 92 ? -2.815 9.430 1.701 1.00 94.62 92 TYR A CA 1
ATOM 756 C C . TYR A 1 92 ? -2.137 8.453 0.728 1.00 94.62 92 TYR A C 1
ATOM 758 O O . TYR A 1 92 ? -1.315 8.867 -0.095 1.00 94.62 92 TYR A O 1
ATOM 766 N N . MET A 1 93 ? -2.458 7.157 0.816 1.00 93.12 93 MET A N 1
ATOM 767 C CA . MET A 1 93 ? -1.906 6.150 -0.091 1.00 93.12 93 MET A CA 1
ATOM 768 C C . MET A 1 93 ? -2.362 6.366 -1.534 1.00 93.12 93 MET A C 1
ATOM 770 O O . MET A 1 93 ? -1.514 6.311 -2.426 1.00 93.12 93 MET A O 1
ATOM 774 N N . ASP A 1 94 ? -3.639 6.677 -1.747 1.00 95.75 94 ASP A N 1
ATOM 775 C CA . ASP A 1 94 ? -4.204 6.956 -3.069 1.00 95.75 94 ASP A CA 1
ATOM 776 C C . ASP A 1 94 ? -3.515 8.173 -3.704 1.00 95.75 94 ASP A C 1
ATOM 778 O O . ASP A 1 94 ? -2.981 8.079 -4.810 1.00 95.75 94 ASP A O 1
ATOM 782 N N . GLY A 1 95 ? -3.366 9.279 -2.965 1.00 94.81 95 GLY A N 1
ATOM 783 C CA . GLY A 1 95 ? -2.650 10.462 -3.459 1.00 94.81 95 GLY A CA 1
ATOM 784 C C . GLY A 1 95 ? -1.166 10.199 -3.760 1.00 94.81 95 GLY A C 1
ATOM 785 O O . GLY A 1 95 ? -0.588 10.750 -4.710 1.00 94.81 95 GLY A O 1
ATOM 786 N N . ARG A 1 96 ? -0.518 9.317 -2.986 1.00 93.94 96 ARG A N 1
ATOM 787 C CA . ARG A 1 96 ? 0.860 8.890 -3.264 1.00 93.94 96 ARG A CA 1
ATOM 788 C C . ARG A 1 96 ? 0.938 8.036 -4.528 1.00 93.94 96 ARG A C 1
ATOM 790 O O . ARG A 1 96 ? 1.919 8.159 -5.262 1.00 93.94 96 ARG A O 1
ATOM 797 N N . PHE A 1 97 ? -0.060 7.192 -4.772 1.00 93.88 97 PHE A N 1
ATOM 798 C CA . PHE A 1 97 ? -0.136 6.340 -5.953 1.00 93.88 97 PHE A CA 1
ATOM 799 C C . PHE A 1 97 ? -0.370 7.173 -7.215 1.00 93.88 97 PHE A C 1
ATOM 801 O O . PHE A 1 97 ? 0.422 7.080 -8.146 1.00 93.88 97 PHE A O 1
ATOM 808 N N . GLU A 1 98 ? -1.312 8.118 -7.188 1.00 93.25 98 GLU A N 1
ATOM 809 C CA . GLU A 1 98 ? -1.519 9.072 -8.288 1.00 93.25 98 GLU A CA 1
ATOM 810 C C . GLU A 1 98 ? -0.244 9.860 -8.628 1.00 93.25 98 GLU A C 1
ATOM 812 O O . GLU A 1 98 ? 0.059 10.151 -9.787 1.00 93.25 98 GLU A O 1
ATOM 817 N N . SER A 1 99 ? 0.538 10.223 -7.608 1.00 91.56 99 SER A N 1
ATOM 818 C CA . SER A 1 99 ? 1.821 10.904 -7.799 1.00 91.56 99 SER A CA 1
ATOM 819 C C . SER A 1 99 ? 2.873 10.004 -8.455 1.00 91.56 99 SER A C 1
ATOM 821 O O . SER A 1 99 ? 3.728 10.495 -9.196 1.00 91.56 99 SER A O 1
ATOM 823 N N . ILE A 1 100 ? 2.842 8.701 -8.170 1.00 89.81 100 ILE A N 1
ATOM 824 C CA . ILE A 1 100 ? 3.693 7.699 -8.817 1.00 89.81 100 ILE A CA 1
ATOM 825 C C . ILE A 1 100 ? 3.252 7.511 -10.271 1.00 89.81 100 ILE A C 1
ATOM 827 O O . ILE A 1 100 ? 4.107 7.582 -11.151 1.00 89.81 100 ILE A O 1
ATOM 831 N N . ASP A 1 101 ? 1.954 7.385 -10.537 1.00 90.81 101 ASP A N 1
ATOM 832 C CA . ASP A 1 101 ? 1.415 7.229 -11.892 1.00 90.81 101 ASP A CA 1
ATOM 833 C C . ASP A 1 101 ? 1.788 8.417 -12.785 1.00 90.81 101 ASP A C 1
ATOM 835 O O . ASP A 1 101 ? 2.351 8.233 -13.863 1.00 90.81 101 ASP A O 1
ATOM 839 N N . LYS A 1 102 ? 1.636 9.656 -12.295 1.00 91.81 102 LYS A N 1
ATOM 840 C CA . LYS A 1 102 ? 2.088 10.863 -13.018 1.00 91.81 102 LYS A CA 1
ATOM 841 C C . LYS A 1 102 ? 3.586 10.841 -13.326 1.00 91.81 102 LYS A C 1
ATOM 843 O O . LYS A 1 102 ? 4.020 11.297 -14.388 1.00 91.81 102 LYS A O 1
ATOM 848 N N . LYS A 1 103 ? 4.408 10.327 -12.403 1.00 87.06 103 LYS A N 1
ATOM 849 C CA . LYS A 1 103 ? 5.848 10.158 -12.646 1.00 87.06 103 LYS A CA 1
ATOM 850 C C . LYS A 1 103 ? 6.101 9.094 -13.707 1.00 87.06 103 LYS A C 1
ATOM 852 O O . LYS A 1 103 ? 6.932 9.347 -14.576 1.00 87.06 103 LYS A O 1
ATOM 857 N N . PHE A 1 104 ? 5.391 7.970 -13.681 1.00 83.62 104 PHE A N 1
ATOM 858 C CA . PHE A 1 104 ? 5.505 6.934 -14.705 1.00 83.62 104 PHE A CA 1
ATOM 859 C C . PHE A 1 104 ? 5.092 7.445 -16.084 1.00 83.62 104 PHE A C 1
ATOM 861 O O . PHE A 1 104 ? 5.875 7.314 -17.015 1.00 83.62 104 PHE A O 1
ATOM 868 N N . GLU A 1 105 ? 3.976 8.165 -16.211 1.00 84.38 105 GLU A N 1
ATOM 869 C CA . GLU A 1 105 ? 3.592 8.802 -17.479 1.00 84.38 105 GLU A CA 1
ATOM 870 C C . GLU A 1 105 ? 4.672 9.760 -18.008 1.00 84.38 105 GLU A C 1
ATOM 872 O O . GLU A 1 105 ? 4.885 9.883 -19.216 1.00 84.38 105 GLU A O 1
ATOM 877 N N . SER A 1 106 ? 5.371 10.466 -17.112 1.00 78.19 106 SER A N 1
ATOM 878 C CA . SER A 1 106 ? 6.485 11.344 -17.488 1.00 78.19 106 SER A CA 1
ATOM 879 C C . SER A 1 106 ? 7.756 10.583 -17.882 1.00 78.19 106 SER A C 1
ATOM 881 O O . SER A 1 106 ? 8.606 11.136 -18.581 1.00 78.19 106 SER A O 1
ATOM 883 N N . ILE A 1 107 ? 7.931 9.352 -17.398 1.00 76.38 107 ILE A N 1
ATOM 884 C CA . ILE A 1 107 ? 9.050 8.472 -17.749 1.00 76.38 107 ILE A CA 1
ATOM 885 C C . ILE A 1 107 ? 8.755 7.781 -19.078 1.00 76.38 107 ILE A C 1
ATOM 887 O O . ILE A 1 107 ? 9.595 7.863 -19.960 1.00 76.38 107 ILE A O 1
ATOM 891 N N . ASP A 1 108 ? 7.549 7.257 -19.296 1.00 73.88 108 ASP A N 1
ATOM 892 C CA . ASP A 1 108 ? 7.150 6.631 -20.566 1.00 73.88 108 ASP A CA 1
ATOM 893 C C . ASP A 1 108 ? 7.271 7.595 -21.755 1.00 73.88 108 ASP A C 1
ATOM 895 O O . ASP A 1 108 ? 7.705 7.219 -22.842 1.00 73.88 108 ASP A O 1
ATOM 899 N N . LYS A 1 109 ? 6.964 8.883 -21.552 1.00 68.50 109 LYS A N 1
ATOM 900 C CA . LYS A 1 109 ? 7.177 9.921 -22.580 1.00 68.50 109 LYS A CA 1
ATOM 901 C C . LYS A 1 109 ? 8.659 10.203 -22.857 1.00 68.50 109 LYS A C 1
ATOM 903 O O . LYS A 1 109 ? 8.984 10.746 -23.911 1.00 68.50 109 LYS A O 1
ATOM 908 N N . ARG A 1 110 ? 9.547 9.880 -21.912 1.00 60.41 110 ARG A N 1
ATOM 909 C CA . ARG A 1 110 ? 11.010 9.997 -22.037 1.00 60.41 110 ARG A CA 1
ATOM 910 C C . ARG A 1 110 ? 11.663 8.702 -22.522 1.00 60.41 110 ARG A C 1
ATOM 912 O O . ARG A 1 110 ? 12.705 8.794 -23.161 1.00 60.41 110 ARG A O 1
ATOM 919 N N . ASP A 1 111 ? 11.015 7.550 -22.343 1.00 53.31 111 ASP A N 1
ATOM 920 C CA . ASP A 1 111 ? 11.383 6.244 -22.908 1.00 53.31 111 ASP A CA 1
ATOM 921 C C . ASP A 1 111 ? 11.033 6.134 -24.403 1.00 53.31 111 ASP A C 1
ATOM 923 O O . ASP A 1 111 ? 10.741 5.068 -24.950 1.00 53.31 111 ASP A O 1
ATOM 927 N N . VAL A 1 112 ? 11.246 7.229 -25.135 1.00 54.31 112 VAL A N 1
ATOM 928 C CA . VAL A 1 112 ? 11.872 7.098 -26.446 1.00 54.31 112 VAL A CA 1
ATOM 929 C C . VAL A 1 112 ? 13.280 6.573 -26.167 1.00 54.31 112 VAL A C 1
ATOM 931 O O . VAL A 1 112 ? 14.244 7.336 -26.142 1.00 54.31 112 VAL A O 1
ATOM 934 N N . VAL A 1 113 ? 13.397 5.262 -25.913 1.00 55.28 113 VAL A N 1
ATOM 935 C CA . VAL A 1 113 ? 14.652 4.522 -26.051 1.00 55.28 113 VAL A CA 1
ATOM 936 C C . VAL A 1 113 ? 15.262 5.053 -27.331 1.00 55.28 113 VAL A C 1
ATOM 938 O O . VAL A 1 113 ? 14.653 4.909 -28.393 1.00 55.28 113 VAL A O 1
ATOM 941 N N . HIS A 1 114 ? 16.373 5.781 -27.198 1.00 57.47 114 HIS A N 1
ATOM 942 C CA . HIS A 1 114 ? 17.045 6.465 -28.293 1.00 57.47 114 HIS A CA 1
ATOM 943 C C . HIS A 1 114 ? 16.986 5.531 -29.507 1.00 57.47 114 HIS A C 1
ATOM 945 O O . HIS A 1 114 ? 17.586 4.454 -29.471 1.00 57.47 114 HIS A O 1
ATOM 951 N N . ASN A 1 115 ? 16.257 5.902 -30.570 1.00 61.28 115 ASN A N 1
ATOM 952 C CA . ASN A 1 115 ? 16.103 5.106 -31.807 1.00 61.28 115 ASN A CA 1
ATOM 953 C C . ASN A 1 115 ? 17.453 4.862 -32.538 1.00 61.28 115 ASN A C 1
ATOM 955 O O . ASN A 1 115 ? 17.512 4.449 -33.705 1.00 61.28 115 ASN A O 1
ATOM 959 N N . ASP A 1 116 ? 18.550 5.184 -31.866 1.00 66.81 116 ASP A N 1
ATOM 960 C CA . ASP A 1 116 ? 19.933 5.092 -32.275 1.00 66.81 116 ASP A CA 1
ATOM 961 C C . ASP A 1 116 ? 20.607 3.829 -31.736 1.00 66.81 116 ASP A C 1
ATOM 963 O O . ASP A 1 116 ? 21.571 3.376 -32.351 1.00 66.81 116 ASP A O 1
ATOM 967 N N . PHE A 1 117 ? 20.061 3.188 -30.692 1.00 79.88 117 PHE A N 1
ATOM 968 C CA . PHE A 1 117 ? 20.529 1.872 -30.261 1.00 79.88 117 PHE A CA 1
ATOM 969 C C . PHE A 1 117 ? 19.844 0.753 -31.062 1.00 79.88 117 PHE A C 1
ATOM 971 O O . PHE A 1 117 ? 18.617 0.726 -31.185 1.00 79.88 117 PHE A O 1
ATOM 978 N N . PRO A 1 118 ? 20.608 -0.197 -31.629 1.00 82.06 118 PRO A N 1
ATOM 979 C CA . PRO A 1 118 ? 20.036 -1.327 -32.347 1.00 82.06 118 PRO A CA 1
ATOM 980 C C . PRO A 1 118 ? 19.308 -2.265 -31.373 1.00 82.06 118 PRO A C 1
ATOM 982 O O . PRO A 1 118 ? 19.929 -2.896 -30.524 1.00 82.06 118 PRO A O 1
ATOM 985 N N . THR A 1 119 ? 17.991 -2.403 -31.529 1.00 82.62 119 THR A N 1
ATOM 986 C CA . THR A 1 119 ? 17.145 -3.269 -30.684 1.00 82.62 119 THR A CA 1
ATOM 987 C C . THR A 1 119 ? 17.228 -4.750 -31.058 1.00 82.62 119 THR A C 1
ATOM 989 O O . THR A 1 119 ? 16.868 -5.618 -30.266 1.00 82.62 119 THR A O 1
ATOM 992 N N . THR A 1 120 ? 17.714 -5.066 -32.264 1.00 86.44 120 THR A N 1
ATOM 993 C CA . THR A 1 120 ? 17.868 -6.440 -32.757 1.00 86.44 120 THR A CA 1
ATOM 994 C C . THR A 1 120 ? 19.246 -6.674 -33.372 1.00 86.44 120 THR A C 1
ATOM 996 O O . THR A 1 120 ? 19.868 -5.763 -33.923 1.00 86.44 120 THR A O 1
ATOM 999 N N . VAL A 1 121 ? 19.691 -7.937 -33.389 1.00 84.00 121 VAL A N 1
ATOM 1000 C CA . VAL A 1 121 ? 20.924 -8.366 -34.084 1.00 84.00 121 VAL A CA 1
ATOM 1001 C C . VAL A 1 121 ? 20.878 -8.014 -35.577 1.00 84.00 121 VAL A C 1
ATOM 1003 O O . VAL A 1 121 ? 21.892 -7.664 -36.181 1.00 84.00 121 VAL A O 1
ATOM 1006 N N . GLY A 1 122 ? 19.688 -8.052 -36.182 1.00 84.25 122 GLY A N 1
ATOM 1007 C CA . GLY A 1 122 ? 19.490 -7.651 -37.571 1.00 84.25 122 GLY A CA 1
ATOM 1008 C C . GLY A 1 122 ? 19.704 -6.154 -37.795 1.00 84.25 122 GLY A C 1
ATOM 1009 O O . GLY A 1 122 ? 20.236 -5.771 -38.835 1.00 84.25 122 GLY A O 1
ATOM 1010 N N . ASP A 1 123 ? 19.305 -5.302 -36.850 1.00 85.88 123 ASP A N 1
ATOM 1011 C CA . ASP A 1 123 ? 19.529 -3.856 -36.931 1.00 85.88 123 ASP A CA 1
ATOM 1012 C C . ASP A 1 123 ? 20.968 -3.472 -36.625 1.00 85.88 123 ASP A C 1
ATOM 1014 O O . ASP A 1 123 ? 21.507 -2.626 -37.340 1.00 85.88 123 ASP A O 1
ATOM 1018 N N . PHE A 1 124 ? 21.602 -4.173 -35.683 1.00 88.31 124 PHE A N 1
ATOM 1019 C CA . PHE A 1 124 ? 23.039 -4.108 -35.437 1.00 88.31 124 PHE A CA 1
ATOM 1020 C C . PHE A 1 124 ? 23.833 -4.432 -36.711 1.00 88.31 124 PHE A C 1
ATOM 1022 O O . PHE A 1 124 ? 24.667 -3.647 -37.147 1.00 88.31 124 PHE A O 1
ATOM 1029 N N . TRP A 1 125 ? 23.495 -5.527 -37.400 1.00 87.12 125 TRP A N 1
ATOM 1030 C CA . TRP A 1 125 ? 24.157 -5.913 -38.651 1.00 87.12 125 TRP A CA 1
ATOM 1031 C C . TRP A 1 125 ? 23.956 -4.912 -39.797 1.00 87.12 125 TRP A C 1
ATOM 1033 O O . TRP A 1 125 ? 24.769 -4.810 -40.715 1.00 87.12 125 TRP A O 1
ATOM 1043 N N . LYS A 1 126 ? 22.854 -4.156 -39.782 1.00 87.69 126 LYS A N 1
ATOM 1044 C CA . LYS A 1 126 ? 22.607 -3.103 -40.776 1.00 87.69 126 LYS A CA 1
ATOM 1045 C C . LYS A 1 126 ? 23.433 -1.840 -40.505 1.00 87.69 126 LYS A C 1
ATOM 1047 O O . LYS A 1 126 ? 23.462 -0.998 -41.398 1.00 87.69 126 LYS A O 1
ATOM 1052 N N . LEU A 1 127 ? 24.080 -1.689 -39.345 1.00 87.00 127 LEU A N 1
ATOM 1053 C CA . LEU A 1 127 ? 24.882 -0.503 -39.012 1.00 87.00 127 LEU A CA 1
ATOM 1054 C C . LEU A 1 127 ? 26.102 -0.331 -39.925 1.00 87.00 127 LEU A C 1
ATOM 1056 O O . LEU A 1 127 ? 26.430 0.797 -40.272 1.00 87.00 127 LEU A O 1
ATOM 1060 N N . SER A 1 128 ? 26.702 -1.425 -40.410 1.00 83.56 128 SER A N 1
ATOM 1061 C CA . SER A 1 128 ? 27.811 -1.372 -41.381 1.00 83.56 128 SER A CA 1
ATOM 1062 C C . SER A 1 128 ? 27.383 -0.925 -42.792 1.00 83.56 128 SER A C 1
ATOM 1064 O O . SER A 1 128 ? 28.233 -0.764 -43.671 1.00 83.56 128 SER A O 1
ATOM 1066 N N . LYS A 1 129 ? 26.085 -0.727 -43.063 1.00 85.31 129 LYS A N 1
ATOM 1067 C CA . LYS A 1 129 ? 25.622 -0.219 -44.363 1.00 85.31 129 LYS A CA 1
ATOM 1068 C C . LYS A 1 129 ? 25.833 1.289 -44.452 1.00 85.31 129 LYS A C 1
ATOM 1070 O O . LYS A 1 129 ? 25.547 2.002 -43.500 1.00 85.31 129 LYS A O 1
ATOM 1075 N N . ARG A 1 130 ? 26.191 1.777 -45.647 1.00 79.00 130 ARG A N 1
ATOM 1076 C CA . ARG A 1 130 ? 26.460 3.201 -45.956 1.00 79.00 130 ARG A CA 1
ATOM 1077 C C . ARG A 1 130 ? 25.407 4.181 -45.418 1.00 79.00 130 ARG A C 1
ATOM 1079 O O . ARG A 1 130 ? 25.754 5.248 -44.939 1.00 79.00 130 ARG A O 1
ATOM 1086 N N . ASN A 1 131 ? 24.128 3.803 -45.428 1.00 82.38 131 ASN A N 1
ATOM 1087 C CA . ASN A 1 131 ? 23.023 4.642 -44.950 1.00 82.38 131 ASN A CA 1
ATOM 1088 C C . ASN A 1 131 ? 22.846 4.678 -43.418 1.00 82.38 131 ASN A C 1
ATOM 1090 O O . ASN A 1 131 ? 21.984 5.399 -42.924 1.00 82.38 131 ASN A O 1
ATOM 1094 N N . ARG A 1 132 ? 23.607 3.879 -42.665 1.00 84.50 132 ARG A N 1
ATOM 1095 C CA . ARG A 1 132 ? 23.581 3.825 -41.195 1.00 84.50 132 ARG A CA 1
ATOM 1096 C C . ARG A 1 132 ? 24.960 4.045 -40.565 1.00 84.50 132 ARG A C 1
ATOM 1098 O O . ARG A 1 132 ? 25.064 3.967 -39.345 1.00 84.50 132 ARG A O 1
ATOM 1105 N N . VAL A 1 133 ? 25.982 4.383 -41.358 1.00 84.31 133 VAL A N 1
ATOM 1106 C CA . VAL A 1 133 ? 27.347 4.607 -40.852 1.00 84.31 133 VAL A CA 1
ATOM 1107 C C . VAL A 1 133 ? 27.396 5.759 -39.852 1.00 84.31 133 VAL A C 1
ATOM 1109 O O . VAL A 1 133 ? 28.058 5.629 -38.836 1.00 84.31 133 VAL A O 1
ATOM 1112 N N . ASN A 1 134 ? 26.611 6.824 -40.035 1.00 85.75 134 ASN A N 1
ATOM 1113 C CA . ASN A 1 134 ? 26.544 7.910 -39.048 1.00 85.75 134 ASN A CA 1
ATOM 1114 C C . ASN A 1 134 ? 26.080 7.412 -37.671 1.00 85.75 134 ASN A C 1
ATOM 1116 O O . ASN A 1 134 ? 26.633 7.813 -36.654 1.00 85.75 134 ASN A O 1
ATOM 1120 N N . LYS A 1 135 ? 25.123 6.472 -37.633 1.00 87.00 135 LYS A N 1
ATOM 1121 C CA . LYS A 1 135 ? 24.701 5.830 -36.378 1.00 87.00 135 LYS A CA 1
ATOM 1122 C C . LYS A 1 135 ? 25.812 4.965 -35.793 1.00 87.00 135 LYS A C 1
ATOM 1124 O O . LYS A 1 135 ? 26.013 4.970 -34.586 1.00 87.00 135 LYS A O 1
ATOM 1129 N N . LEU A 1 136 ? 26.549 4.248 -36.644 1.00 87.88 136 LEU A N 1
ATOM 1130 C CA . LEU A 1 136 ? 27.720 3.479 -36.224 1.00 87.88 136 LEU A CA 1
ATOM 1131 C C . LEU A 1 136 ? 28.796 4.393 -35.615 1.00 87.88 136 LEU A C 1
ATOM 1133 O O . LEU A 1 136 ? 29.276 4.088 -34.533 1.00 87.88 136 LEU A O 1
ATOM 1137 N N . ILE A 1 137 ? 29.100 5.537 -36.235 1.00 86.75 137 ILE A N 1
ATOM 1138 C CA . ILE A 1 137 ? 30.033 6.553 -35.718 1.00 86.75 137 ILE A CA 1
ATOM 1139 C C . ILE A 1 137 ? 29.565 7.072 -34.352 1.00 86.75 137 ILE A C 1
ATOM 1141 O O . ILE A 1 137 ? 30.348 7.099 -33.403 1.00 86.75 137 ILE A O 1
ATOM 1145 N N . SER A 1 138 ? 28.284 7.433 -34.218 1.00 87.25 138 SER A N 1
ATOM 1146 C CA . SER A 1 138 ? 27.723 7.888 -32.940 1.00 87.25 138 SER A CA 1
ATOM 1147 C C . SER A 1 138 ? 27.855 6.833 -31.840 1.00 87.25 138 SER A C 1
ATOM 1149 O O . SER A 1 138 ? 28.232 7.175 -30.722 1.00 87.25 138 SER A O 1
ATOM 1151 N N . LEU A 1 139 ? 27.602 5.557 -32.149 1.00 87.81 139 LEU A N 1
ATOM 1152 C CA . LEU A 1 139 ? 27.738 4.454 -31.193 1.00 87.81 139 LEU A CA 1
ATOM 1153 C C . LEU A 1 139 ? 29.204 4.186 -30.831 1.00 87.81 139 LEU A C 1
ATOM 1155 O O . LEU A 1 139 ? 29.523 4.050 -29.656 1.00 87.81 139 LEU A O 1
ATOM 1159 N N . VAL A 1 140 ? 30.106 4.165 -31.812 1.00 87.50 140 VAL A N 1
ATOM 1160 C CA . VAL A 1 140 ? 31.556 4.003 -31.600 1.00 87.50 140 VAL A CA 1
ATOM 1161 C C . VAL A 1 140 ? 32.083 5.099 -30.667 1.00 87.50 140 VAL A C 1
ATOM 1163 O O . VAL A 1 140 ? 32.801 4.799 -29.713 1.00 87.50 140 VAL A O 1
ATOM 1166 N N . ARG A 1 141 ? 31.647 6.351 -30.871 1.00 86.25 141 ARG A N 1
ATOM 1167 C CA . ARG A 1 141 ? 31.967 7.481 -29.989 1.00 86.25 141 ARG A CA 1
ATOM 1168 C C . ARG A 1 141 ? 31.347 7.330 -28.598 1.00 86.25 141 ARG A C 1
ATOM 1170 O O . ARG A 1 141 ? 32.028 7.573 -27.608 1.00 86.25 141 ARG A O 1
ATOM 1177 N N . PHE A 1 142 ? 30.080 6.923 -28.516 1.00 86.06 142 PHE A N 1
ATOM 1178 C CA . PHE A 1 142 ? 29.361 6.743 -27.251 1.00 86.06 142 PHE A CA 1
ATOM 1179 C C . PHE A 1 142 ? 29.997 5.664 -26.360 1.00 86.06 142 PHE A C 1
ATOM 1181 O O . PHE A 1 142 ? 30.144 5.869 -25.160 1.00 86.06 142 PHE A O 1
ATOM 1188 N N . TYR A 1 143 ? 30.433 4.545 -26.947 1.00 86.00 143 TYR A N 1
ATOM 1189 C CA . TYR A 1 143 ? 31.101 3.449 -26.233 1.00 86.00 143 TYR A CA 1
ATOM 1190 C C . TYR A 1 143 ? 32.621 3.640 -26.073 1.00 86.00 143 TYR A C 1
ATOM 1192 O O . TYR A 1 143 ? 33.299 2.742 -25.570 1.00 86.00 143 TYR A O 1
ATOM 1200 N N . GLY A 1 144 ? 33.167 4.791 -26.483 1.00 85.31 144 GLY A N 1
ATOM 1201 C CA . GLY A 1 144 ? 34.578 5.138 -26.285 1.00 85.31 144 GLY A CA 1
ATOM 1202 C C . GLY A 1 144 ? 35.562 4.250 -27.054 1.00 85.31 144 GLY A C 1
ATOM 1203 O O . GLY A 1 144 ? 36.678 4.017 -26.587 1.00 85.31 144 GLY A O 1
ATOM 1204 N N . ILE A 1 145 ? 35.164 3.719 -28.211 1.00 85.25 145 ILE A N 1
ATOM 1205 C CA . ILE A 1 145 ? 36.044 2.895 -29.047 1.00 85.25 145 ILE A CA 1
ATOM 1206 C C . ILE A 1 145 ? 37.082 3.811 -29.698 1.00 85.25 145 ILE A C 1
ATOM 1208 O O . ILE A 1 145 ? 36.746 4.752 -30.417 1.00 85.25 145 ILE A O 1
ATOM 1212 N N . SER A 1 146 ? 38.352 3.550 -29.407 1.00 79.62 146 SER A N 1
ATOM 1213 C CA . SER A 1 146 ? 39.465 4.418 -29.797 1.00 79.62 146 SER A CA 1
ATOM 1214 C C . SER A 1 146 ? 40.035 4.057 -31.172 1.00 79.62 146 SER A C 1
ATOM 1216 O O . SER A 1 146 ? 39.971 2.900 -31.582 1.00 79.62 146 SER A O 1
ATOM 1218 N N . HIS A 1 147 ? 40.676 5.023 -31.846 1.00 74.50 147 HIS A N 1
ATOM 1219 C CA . HIS A 1 147 ? 41.344 4.819 -33.147 1.00 74.50 147 HIS A CA 1
ATOM 1220 C C . HIS A 1 147 ? 42.289 3.613 -33.137 1.00 74.50 147 HIS A C 1
ATOM 1222 O O . HIS A 1 147 ? 42.221 2.759 -34.015 1.00 74.50 147 HIS A O 1
ATOM 1228 N N . HIS A 1 148 ? 43.131 3.508 -32.105 1.00 68.56 148 HIS A N 1
ATOM 1229 C CA . HIS A 1 148 ? 44.095 2.417 -31.976 1.00 68.56 148 HIS A CA 1
ATOM 1230 C C . HIS A 1 148 ? 43.418 1.044 -31.867 1.00 68.56 148 HIS A C 1
ATOM 1232 O O . HIS A 1 148 ? 43.963 0.071 -32.366 1.00 68.56 148 HIS A O 1
ATOM 1238 N N . GLN A 1 149 ? 42.218 0.950 -31.280 1.00 71.19 149 GLN A N 1
ATOM 1239 C CA . GLN A 1 149 ? 41.480 -0.313 -31.166 1.00 71.19 149 GLN A CA 1
ATOM 1240 C C . GLN A 1 149 ? 40.934 -0.777 -32.527 1.00 71.19 149 GLN A C 1
ATOM 1242 O O . GLN A 1 149 ? 40.810 -1.974 -32.765 1.00 71.19 149 GLN A O 1
ATOM 1247 N N . LEU A 1 150 ? 40.643 0.157 -33.438 1.00 74.06 150 LEU A N 1
ATOM 1248 C CA . LEU A 1 150 ? 40.208 -0.147 -34.806 1.00 74.06 150 LEU A CA 1
ATOM 1249 C C . LEU A 1 150 ? 41.383 -0.454 -35.751 1.00 74.06 150 LEU A C 1
ATOM 1251 O O . LEU A 1 150 ? 41.198 -1.172 -36.736 1.00 74.06 150 LEU A O 1
ATOM 1255 N N . LEU A 1 151 ? 42.574 0.067 -35.436 1.00 68.38 151 LEU A N 1
ATOM 1256 C CA . LEU A 1 151 ? 43.812 -0.081 -36.213 1.00 68.38 151 LEU A CA 1
ATOM 1257 C C . LEU A 1 151 ? 44.770 -1.160 -35.672 1.00 68.38 151 LEU A C 1
ATOM 1259 O O . LEU A 1 151 ? 45.781 -1.438 -36.309 1.00 68.38 151 LEU A O 1
ATOM 1263 N N . ALA A 1 152 ? 44.459 -1.803 -34.539 1.00 57.97 152 ALA A N 1
ATOM 1264 C CA . ALA A 1 152 ? 45.343 -2.714 -33.789 1.00 57.97 152 ALA A CA 1
ATOM 1265 C C . ALA A 1 152 ? 45.891 -3.935 -34.563 1.00 57.97 152 ALA A C 1
ATOM 1267 O O . ALA A 1 152 ? 46.672 -4.700 -34.010 1.00 57.97 152 ALA A O 1
ATOM 1268 N N . SER A 1 153 ? 45.503 -4.137 -35.825 1.00 52.88 153 SER A N 1
ATOM 1269 C CA . SER A 1 153 ? 45.993 -5.228 -36.673 1.00 52.88 153 SER A CA 1
ATOM 1270 C C . SER A 1 153 ? 46.966 -4.780 -37.776 1.00 52.88 153 SER A C 1
ATOM 1272 O O . SER A 1 153 ? 47.357 -5.623 -38.579 1.00 52.88 153 SER A O 1
ATOM 1274 N N . GLU A 1 154 ? 47.329 -3.496 -37.862 1.00 50.16 154 GLU A N 1
ATOM 1275 C CA . GLU A 1 154 ? 48.183 -2.962 -38.943 1.00 50.16 154 GLU A CA 1
ATOM 1276 C C . GLU A 1 154 ? 49.582 -2.528 -38.482 1.00 50.16 154 GLU A C 1
ATOM 1278 O O . GLU A 1 154 ? 50.390 -2.095 -39.295 1.00 50.16 154 GLU A O 1
ATOM 1283 N N . ILE A 1 155 ? 49.910 -2.719 -37.200 1.00 49.44 155 ILE A N 1
ATOM 1284 C CA . ILE A 1 155 ? 51.299 -2.665 -36.726 1.00 49.44 155 ILE A CA 1
ATOM 1285 C C . ILE A 1 155 ? 51.900 -4.050 -36.970 1.00 49.44 155 ILE A C 1
ATOM 1287 O O . ILE A 1 155 ? 52.012 -4.877 -36.069 1.00 49.44 155 ILE A O 1
ATOM 1291 N N . VAL A 1 156 ? 52.171 -4.337 -38.240 1.00 46.53 156 VAL A N 1
ATOM 1292 C CA . VAL A 1 156 ? 53.108 -5.393 -38.610 1.00 46.53 156 VAL A CA 1
ATOM 1293 C C . VAL A 1 156 ? 54.490 -4.795 -38.382 1.00 46.53 156 VAL A C 1
ATOM 1295 O O . VAL A 1 156 ? 54.760 -3.700 -38.870 1.00 46.53 156 VAL A O 1
ATOM 1298 N N . ASP A 1 157 ? 55.318 -5.476 -37.595 1.00 51.53 157 ASP A N 1
ATOM 1299 C CA . ASP A 1 157 ? 56.710 -5.118 -37.343 1.00 51.53 157 ASP A CA 1
ATOM 1300 C C . ASP A 1 157 ? 57.447 -4.861 -38.671 1.00 51.53 157 ASP A C 1
ATOM 1302 O O . ASP A 1 157 ? 57.845 -5.795 -39.368 1.00 51.53 157 ASP A O 1
ATOM 1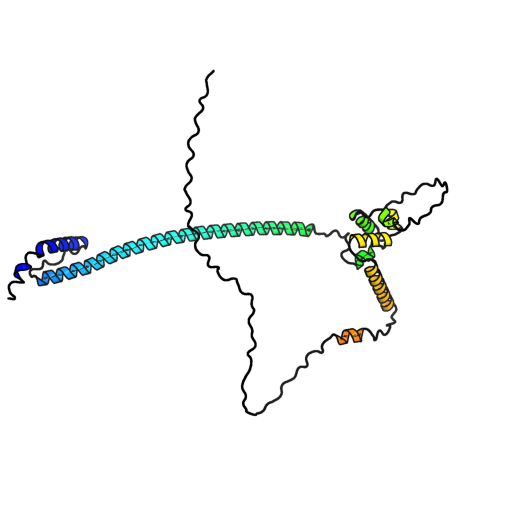306 N N . SER A 1 158 ? 57.623 -3.592 -39.031 1.00 45.19 158 SER A N 1
ATOM 1307 C CA . SER A 1 158 ? 58.572 -3.166 -40.056 1.00 45.19 158 SER A CA 1
ATOM 1308 C C . SER A 1 158 ? 59.664 -2.364 -39.368 1.00 45.19 158 SER A C 1
ATOM 1310 O O . SER A 1 158 ? 59.629 -1.140 -39.286 1.00 45.19 158 SER A O 1
ATOM 1312 N N . ASP A 1 159 ? 60.621 -3.121 -38.839 1.00 58.25 159 ASP A N 1
ATOM 1313 C CA . ASP A 1 159 ? 62.000 -2.687 -38.668 1.00 58.25 159 ASP A CA 1
ATOM 1314 C C . ASP A 1 159 ? 62.596 -2.489 -40.070 1.00 58.25 159 ASP A C 1
ATOM 1316 O O . ASP A 1 159 ? 63.148 -3.414 -40.657 1.00 58.25 159 ASP A O 1
ATOM 1320 N N . GLU A 1 160 ? 62.384 -1.315 -40.664 1.00 47.84 160 GLU A N 1
ATOM 1321 C CA . GLU A 1 160 ? 63.241 -0.830 -41.742 1.00 47.84 160 GLU A CA 1
ATOM 1322 C C . GLU A 1 160 ? 63.185 0.698 -41.822 1.00 47.84 160 GLU A C 1
ATOM 1324 O O . GLU A 1 160 ? 62.134 1.325 -41.952 1.00 47.84 160 GLU A O 1
ATOM 1329 N N . SER A 1 161 ? 64.366 1.284 -41.691 1.00 62.06 161 SER A N 1
ATOM 1330 C CA . SER A 1 161 ? 64.697 2.683 -41.916 1.00 62.06 161 SER A CA 1
ATOM 1331 C C . SER A 1 161 ? 64.324 3.150 -43.324 1.00 62.06 161 SER A C 1
ATOM 1333 O O . SER A 1 161 ? 64.856 2.595 -44.283 1.00 62.06 161 SER A O 1
ATOM 1335 N N . ASP A 1 162 ? 63.546 4.227 -43.448 1.00 49.84 162 ASP A N 1
ATOM 1336 C CA . ASP A 1 162 ? 63.755 5.206 -44.520 1.00 49.84 162 ASP A CA 1
ATOM 1337 C C . ASP A 1 162 ? 63.105 6.554 -44.174 1.00 49.84 162 ASP A C 1
ATOM 1339 O O . ASP A 1 162 ? 61.962 6.623 -43.712 1.00 49.84 162 ASP A O 1
ATOM 1343 N N . ASP A 1 163 ? 63.861 7.627 -44.383 1.00 55.88 163 ASP A N 1
ATOM 1344 C CA . ASP A 1 163 ? 63.443 9.011 -44.194 1.00 55.88 163 ASP A CA 1
ATOM 1345 C C . ASP A 1 163 ? 62.355 9.365 -45.220 1.00 55.88 163 ASP A C 1
ATOM 1347 O O . ASP A 1 163 ? 62.645 9.701 -46.369 1.00 55.88 163 ASP A O 1
ATOM 1351 N N . ASN A 1 164 ? 61.085 9.326 -44.817 1.00 54.25 164 ASN A N 1
ATOM 1352 C CA . ASN A 1 164 ? 60.000 9.883 -45.618 1.00 54.25 164 ASN A CA 1
ATOM 1353 C C . ASN A 1 164 ? 59.170 10.862 -44.782 1.00 54.25 164 ASN A C 1
ATOM 1355 O O . ASN A 1 164 ? 58.259 10.479 -44.048 1.00 54.25 164 ASN A O 1
ATOM 1359 N N . ASP A 1 165 ? 59.510 12.144 -44.915 1.00 51.91 165 ASP A N 1
ATOM 1360 C CA . ASP A 1 165 ? 58.769 13.295 -44.394 1.00 51.91 165 ASP A CA 1
ATOM 1361 C C . ASP A 1 165 ? 57.518 13.525 -45.269 1.00 51.91 165 ASP A C 1
ATOM 1363 O O . ASP A 1 165 ? 57.409 14.469 -46.053 1.00 51.91 165 ASP A O 1
ATOM 1367 N N . GLY A 1 166 ? 56.593 12.565 -45.209 1.00 50.78 166 GLY A N 1
ATOM 1368 C CA . GLY A 1 166 ? 55.239 12.686 -45.734 1.00 50.78 166 GLY A CA 1
ATOM 1369 C C . GLY A 1 166 ? 54.297 13.167 -44.627 1.00 50.78 166 GLY A C 1
ATOM 1370 O O . GLY A 1 166 ? 54.471 12.770 -43.472 1.00 50.78 166 GLY A O 1
ATOM 1371 N N . PRO A 1 167 ? 53.275 13.991 -44.926 1.00 46.25 167 PRO A N 1
ATOM 1372 C CA . PRO A 1 167 ? 52.320 14.396 -43.910 1.00 46.25 167 PRO A CA 1
ATOM 1373 C C . PRO A 1 167 ? 51.618 13.146 -43.386 1.00 46.25 167 PRO A C 1
ATOM 1375 O O . PRO A 1 167 ? 50.941 12.446 -44.137 1.00 46.25 167 PRO A O 1
ATOM 1378 N N . ILE A 1 168 ? 51.785 12.869 -42.095 1.00 53.88 168 ILE A N 1
ATOM 1379 C CA . ILE A 1 168 ? 51.013 11.855 -41.384 1.00 53.88 168 ILE A CA 1
ATOM 1380 C C . ILE A 1 168 ? 49.553 12.310 -41.467 1.00 53.88 168 ILE A C 1
ATOM 1382 O O . ILE A 1 168 ? 49.132 13.195 -40.720 1.00 53.88 168 ILE A O 1
ATOM 1386 N N . GLU A 1 169 ? 48.786 11.769 -42.414 1.00 54.66 169 GLU A N 1
ATOM 1387 C CA . GLU A 1 169 ? 47.340 11.965 -42.470 1.00 54.66 169 GLU A CA 1
ATOM 1388 C C . GLU A 1 169 ? 46.754 11.365 -41.193 1.00 54.66 169 GLU A C 1
ATOM 1390 O O . GLU A 1 169 ? 46.564 10.155 -41.064 1.00 54.66 169 GLU A O 1
ATOM 1395 N N . VAL A 1 170 ? 46.515 12.221 -40.199 1.00 57.88 170 VAL A N 1
ATOM 1396 C CA . VAL A 1 170 ? 45.809 11.863 -38.971 1.00 57.88 170 VAL A CA 1
ATOM 1397 C C . VAL A 1 170 ? 44.352 11.616 -39.356 1.00 57.88 170 VAL A C 1
ATOM 1399 O O . VAL A 1 170 ? 43.507 12.500 -39.228 1.00 57.88 170 VAL A O 1
ATOM 1402 N N . GLN A 1 171 ? 44.070 10.425 -39.887 1.00 64.06 171 GLN A N 1
ATOM 1403 C CA . GLN A 1 171 ? 42.719 10.017 -40.252 1.00 64.06 171 GLN A CA 1
ATOM 1404 C C . GLN A 1 171 ? 41.824 10.157 -39.029 1.00 64.06 171 GLN A C 1
ATOM 1406 O O . GLN A 1 171 ? 42.135 9.639 -37.952 1.00 64.06 171 GLN A O 1
ATOM 1411 N N . THR A 1 172 ? 40.719 10.879 -39.185 1.00 78.19 172 THR A N 1
ATOM 1412 C CA . THR A 1 172 ? 39.748 11.098 -38.105 1.00 78.19 172 THR A CA 1
ATOM 1413 C C . THR A 1 172 ? 38.979 9.802 -37.792 1.00 78.19 172 THR A C 1
ATOM 1415 O O . THR A 1 172 ? 38.893 8.905 -38.629 1.00 78.19 172 THR A O 1
ATOM 1418 N N . LEU A 1 173 ? 38.397 9.663 -36.589 1.00 74.62 173 LEU A N 1
ATOM 1419 C CA . LEU A 1 173 ? 37.666 8.440 -36.185 1.00 74.62 173 LEU A CA 1
ATOM 1420 C C . LEU A 1 173 ? 36.566 8.098 -37.193 1.00 74.62 173 LEU A C 1
ATOM 1422 O O . LEU A 1 173 ? 36.289 6.939 -37.488 1.00 74.62 173 LEU A O 1
ATOM 1426 N N . GLU A 1 174 ? 35.937 9.148 -37.702 1.00 78.94 174 GLU A N 1
ATOM 1427 C CA . GLU A 1 174 ? 34.849 9.102 -38.664 1.00 78.94 174 GLU A CA 1
ATOM 1428 C C . GLU A 1 174 ? 35.333 8.529 -39.998 1.00 78.94 174 GLU A C 1
ATOM 1430 O O . GLU A 1 174 ? 34.674 7.665 -40.574 1.00 78.94 174 GLU A O 1
ATOM 1435 N N . GLU A 1 175 ? 36.524 8.931 -40.434 1.00 79.88 175 GLU A N 1
ATOM 1436 C CA . GLU A 1 175 ? 37.175 8.460 -41.654 1.00 79.88 175 GLU A CA 1
ATOM 1437 C C . GLU A 1 175 ? 37.573 6.981 -41.567 1.00 79.88 175 GLU A C 1
ATOM 1439 O O . GLU A 1 175 ? 37.293 6.221 -42.493 1.00 79.88 175 GLU A O 1
ATOM 1444 N N . ILE A 1 176 ? 38.089 6.534 -40.417 1.00 80.12 176 ILE A N 1
ATOM 1445 C CA . ILE A 1 176 ? 38.414 5.118 -40.160 1.00 80.12 176 ILE A CA 1
ATOM 1446 C C . ILE A 1 176 ? 37.148 4.248 -40.128 1.00 80.12 176 ILE A C 1
ATOM 1448 O O . ILE A 1 176 ? 37.123 3.131 -40.647 1.00 80.12 176 ILE A O 1
ATOM 1452 N N . VAL A 1 177 ? 36.062 4.738 -39.525 1.00 83.38 177 VAL A N 1
ATOM 1453 C CA . VAL A 1 177 ? 34.781 4.010 -39.492 1.00 83.38 177 VAL A CA 1
ATOM 1454 C C . VAL A 1 177 ? 34.137 3.960 -40.885 1.00 83.38 177 VAL A C 1
ATOM 1456 O O . VAL A 1 177 ? 33.475 2.973 -41.219 1.00 83.38 177 VAL A O 1
ATOM 1459 N N . LEU A 1 178 ? 34.343 4.986 -41.715 1.00 82.81 178 LEU A N 1
ATOM 1460 C CA . LEU A 1 178 ? 33.892 5.018 -43.108 1.00 82.81 178 LEU A CA 1
ATOM 1461 C C . LEU A 1 178 ? 34.705 4.078 -44.008 1.00 82.81 178 LEU A C 1
ATOM 1463 O O . LEU A 1 178 ? 34.109 3.393 -44.846 1.00 82.81 178 LEU A O 1
ATOM 1467 N N . SER A 1 179 ? 36.028 4.010 -43.830 1.00 82.56 179 SER A N 1
ATOM 1468 C CA . SER A 1 179 ? 36.917 3.127 -44.595 1.00 82.56 179 SER A CA 1
ATOM 1469 C C . SER A 1 179 ? 36.793 1.661 -44.159 1.00 82.56 179 SER A C 1
ATOM 1471 O O . SER A 1 179 ? 36.753 0.760 -45.003 1.00 82.56 179 SER A O 1
ATOM 1473 N N . HIS A 1 180 ? 36.611 1.405 -42.858 1.00 84.31 180 HIS A N 1
ATOM 1474 C CA . HIS A 1 180 ? 36.532 0.061 -42.277 1.00 84.31 180 HIS A CA 1
ATOM 1475 C C . HIS A 1 180 ? 35.294 -0.155 -41.376 1.00 84.31 180 HIS A C 1
ATOM 1477 O O . HIS A 1 180 ? 35.423 -0.503 -40.195 1.00 84.31 180 HIS A O 1
ATOM 1483 N N . PRO A 1 181 ? 34.060 -0.092 -41.920 1.00 85.38 181 PRO A N 1
ATOM 1484 C CA . PRO A 1 181 ? 32.830 -0.209 -41.125 1.00 85.38 181 PRO A CA 1
ATOM 1485 C C . PRO A 1 181 ? 32.653 -1.584 -40.464 1.00 85.38 181 PRO A C 1
ATOM 1487 O O . PRO A 1 181 ? 31.992 -1.697 -39.434 1.00 85.38 181 PRO A O 1
ATOM 1490 N N . LYS A 1 182 ? 33.251 -2.640 -41.030 1.00 86.19 182 LYS A N 1
ATOM 1491 C CA . LYS A 1 182 ? 33.216 -3.992 -40.449 1.00 86.19 182 LYS A CA 1
ATOM 1492 C C . LYS A 1 182 ? 34.057 -4.097 -39.177 1.00 86.19 182 LYS A C 1
ATOM 1494 O O . LYS A 1 182 ? 33.562 -4.648 -38.203 1.00 86.19 182 LYS A O 1
ATOM 1499 N N . ARG A 1 183 ? 35.270 -3.528 -39.169 1.00 84.31 183 ARG A N 1
ATOM 1500 C CA . ARG A 1 183 ? 36.129 -3.486 -37.971 1.00 84.31 183 ARG A CA 1
ATOM 1501 C 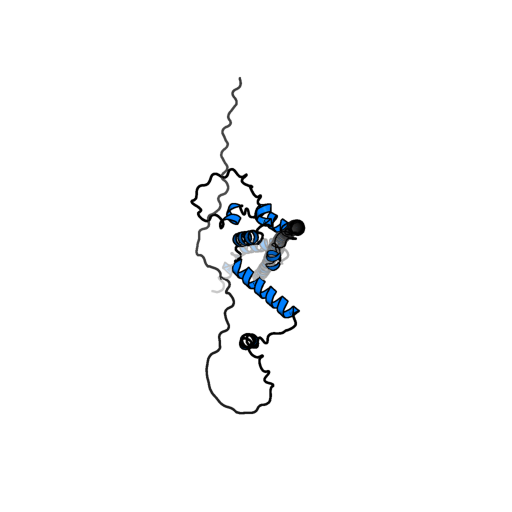C . ARG A 1 183 ? 35.485 -2.646 -36.871 1.00 84.31 183 ARG A C 1
ATOM 1503 O O . ARG A 1 183 ? 35.458 -3.055 -35.718 1.00 84.31 183 ARG A O 1
ATOM 1510 N N . ALA A 1 184 ? 34.872 -1.520 -37.239 1.00 86.38 184 ALA A N 1
ATOM 1511 C CA . ALA A 1 184 ? 34.091 -0.707 -36.308 1.00 86.38 184 ALA A CA 1
ATOM 1512 C C . ALA A 1 184 ? 32.900 -1.473 -35.704 1.00 86.38 184 ALA A C 1
ATOM 1514 O O . ALA A 1 184 ? 32.642 -1.378 -34.506 1.00 86.38 184 ALA A O 1
ATOM 1515 N N . GLN A 1 185 ? 32.191 -2.265 -36.513 1.00 88.56 185 GLN A N 1
ATOM 1516 C CA . GLN A 1 185 ? 31.098 -3.109 -36.036 1.00 88.56 185 GLN A CA 1
ATOM 1517 C C . GLN A 1 185 ? 31.591 -4.258 -35.136 1.00 88.56 185 GLN A C 1
ATOM 1519 O O . GLN A 1 185 ? 30.916 -4.589 -34.167 1.00 88.56 185 GLN A O 1
ATOM 1524 N N . GLU A 1 186 ? 32.741 -4.857 -35.432 1.00 89.12 186 GLU A N 1
ATOM 1525 C CA . GLU A 1 186 ? 33.364 -5.916 -34.628 1.00 89.12 186 GLU A CA 1
ATOM 1526 C C . GLU A 1 186 ? 33.818 -5.398 -33.257 1.00 89.12 186 GLU A C 1
ATOM 1528 O O . GLU A 1 186 ? 33.402 -5.937 -32.232 1.00 89.12 186 GLU A O 1
ATOM 1533 N N . ALA A 1 187 ? 34.546 -4.279 -33.221 1.00 87.06 187 ALA A N 1
ATOM 1534 C CA . ALA A 1 187 ? 34.941 -3.625 -31.973 1.00 87.06 187 ALA A CA 1
ATOM 1535 C C . ALA A 1 187 ? 33.719 -3.196 -31.139 1.00 87.06 187 ALA A C 1
ATOM 1537 O O . ALA A 1 187 ? 33.712 -3.303 -29.912 1.00 87.06 187 ALA A O 1
ATOM 1538 N N . LEU A 1 188 ? 32.642 -2.751 -31.797 1.00 89.19 188 LEU A N 1
ATOM 1539 C CA . LEU A 1 188 ? 31.383 -2.441 -31.122 1.00 89.19 188 LEU A CA 1
ATOM 1540 C C . LEU A 1 188 ? 30.688 -3.699 -30.583 1.00 89.19 188 LEU A C 1
ATOM 1542 O O . LEU A 1 188 ? 30.154 -3.667 -29.477 1.00 89.19 188 LEU A O 1
ATOM 1546 N N . ALA A 1 189 ? 30.706 -4.810 -31.324 1.00 90.00 189 ALA A N 1
ATOM 1547 C CA . ALA A 1 189 ? 30.174 -6.088 -30.853 1.00 90.00 189 ALA A CA 1
ATOM 1548 C C . ALA A 1 189 ? 30.911 -6.561 -29.595 1.00 90.00 189 ALA A C 1
ATOM 1550 O O . ALA A 1 189 ? 30.261 -6.971 -28.637 1.00 90.00 189 ALA A O 1
ATOM 1551 N N . GLU A 1 190 ? 32.239 -6.433 -29.570 1.00 89.44 190 GLU A N 1
ATOM 1552 C CA . GLU A 1 190 ? 33.069 -6.773 -28.415 1.00 89.44 190 GLU A CA 1
ATOM 1553 C C . GLU A 1 190 ? 32.678 -5.949 -27.178 1.00 89.44 190 GLU A C 1
ATOM 1555 O O . GLU A 1 190 ? 32.421 -6.517 -26.115 1.00 89.44 190 GLU A O 1
ATOM 1560 N N . LYS A 1 191 ? 32.524 -4.623 -27.322 1.00 86.75 191 LYS A N 1
ATOM 1561 C CA . LYS A 1 191 ? 32.064 -3.744 -26.227 1.00 86.75 191 LYS A CA 1
ATOM 1562 C C . LYS A 1 191 ? 30.655 -4.079 -25.736 1.00 86.75 191 LYS A C 1
ATOM 1564 O O . LYS A 1 191 ? 30.368 -3.912 -24.554 1.00 86.75 191 LYS A O 1
ATOM 1569 N N . LEU A 1 192 ? 29.787 -4.569 -26.620 1.00 86.12 192 LEU A N 1
ATOM 1570 C CA . LEU A 1 192 ? 28.434 -5.021 -26.287 1.00 86.12 192 LEU A CA 1
ATOM 1571 C C . LEU A 1 192 ? 28.386 -6.468 -25.754 1.00 86.12 192 LEU A C 1
ATOM 1573 O O . LEU A 1 192 ? 27.303 -6.964 -25.446 1.00 86.12 192 LEU A O 1
ATOM 1577 N N . GLY A 1 193 ? 29.526 -7.165 -25.659 1.00 87.00 193 GLY A N 1
ATOM 1578 C CA . GLY A 1 193 ? 29.594 -8.566 -25.224 1.00 87.00 193 GLY A CA 1
ATOM 1579 C C . GLY A 1 193 ? 29.021 -9.564 -26.240 1.00 87.00 193 GLY A C 1
ATOM 1580 O O . GLY A 1 193 ? 28.667 -10.694 -25.892 1.00 87.00 193 GLY A O 1
ATOM 1581 N N . LEU A 1 194 ? 28.898 -9.159 -27.503 1.00 88.06 194 LEU A N 1
ATOM 1582 C CA . LEU A 1 194 ? 28.370 -9.965 -28.596 1.00 88.06 194 LEU A CA 1
ATOM 1583 C C . LEU A 1 194 ? 29.501 -10.726 -29.302 1.00 88.06 194 LEU A C 1
ATOM 1585 O O . LEU A 1 194 ? 30.528 -10.160 -29.658 1.00 88.06 194 LEU A O 1
ATOM 1589 N N . LYS A 1 195 ? 29.289 -12.020 -29.574 1.00 88.12 195 LYS A N 1
ATOM 1590 C CA . LYS A 1 195 ? 30.239 -12.850 -30.340 1.00 88.12 195 LYS A CA 1
ATOM 1591 C C . LYS A 1 195 ? 30.068 -12.590 -31.835 1.00 88.12 195 LYS A C 1
ATOM 1593 O O . LYS A 1 195 ? 29.227 -13.236 -32.473 1.00 88.12 195 LYS A O 1
ATOM 1598 N N . TYR A 1 196 ? 30.827 -11.636 -32.368 1.00 88.25 196 TYR A N 1
ATOM 1599 C CA . TYR A 1 196 ? 30.693 -11.155 -33.742 1.00 88.25 196 TYR A CA 1
ATOM 1600 C C . TYR A 1 196 ? 30.795 -12.280 -34.779 1.00 88.25 196 TYR A C 1
ATOM 1602 O O . TYR A 1 196 ? 29.930 -12.376 -35.645 1.00 88.25 196 TYR A O 1
ATOM 1610 N N . GLU A 1 197 ? 31.739 -13.211 -34.635 1.00 86.94 197 GLU A N 1
ATOM 1611 C CA . GLU A 1 197 ? 31.974 -14.314 -35.583 1.00 86.94 197 GLU A CA 1
ATOM 1612 C C . GLU A 1 197 ? 30.742 -15.213 -35.690 1.00 86.94 197 GLU A C 1
ATOM 1614 O O . GLU A 1 197 ? 30.319 -15.605 -36.779 1.00 86.94 197 GLU A O 1
ATOM 1619 N N . LYS A 1 198 ? 30.109 -15.511 -34.549 1.00 87.50 198 LYS A N 1
ATOM 1620 C CA . LYS A 1 198 ? 28.895 -16.337 -34.512 1.00 87.50 198 LYS A CA 1
ATOM 1621 C C . LYS A 1 198 ? 27.728 -15.632 -35.193 1.00 87.50 198 LYS A C 1
ATOM 1623 O O . LYS A 1 198 ? 26.972 -16.267 -35.928 1.00 87.50 198 LYS A O 1
ATOM 1628 N N . ILE A 1 199 ? 27.591 -14.329 -34.955 1.00 86.69 199 ILE A N 1
ATOM 1629 C CA . ILE A 1 199 ? 26.565 -13.496 -35.586 1.00 86.69 199 ILE A CA 1
ATOM 1630 C C . ILE A 1 199 ? 26.824 -13.395 -37.092 1.00 86.69 199 ILE A C 1
ATOM 1632 O O . ILE A 1 199 ? 25.886 -13.523 -37.872 1.00 86.69 199 ILE A O 1
ATOM 1636 N N . ALA A 1 200 ? 28.078 -13.238 -37.513 1.00 87.38 200 ALA A N 1
ATOM 1637 C CA . ALA A 1 200 ? 28.468 -13.161 -38.912 1.00 87.38 200 ALA A CA 1
ATOM 1638 C C . ALA A 1 200 ? 28.141 -14.451 -39.667 1.00 87.38 200 ALA A C 1
ATOM 1640 O O . ALA A 1 200 ? 27.447 -14.401 -40.680 1.00 87.38 200 ALA A O 1
ATOM 1641 N N . ILE A 1 201 ? 28.538 -15.609 -39.130 1.00 88.88 201 ILE A N 1
ATOM 1642 C CA . ILE A 1 201 ? 28.216 -16.923 -39.707 1.00 88.88 201 ILE A CA 1
ATOM 1643 C C . ILE A 1 201 ? 26.698 -17.103 -39.824 1.00 88.88 201 ILE A C 1
ATOM 1645 O O . ILE A 1 201 ? 26.187 -17.526 -40.863 1.00 88.88 201 ILE A O 1
ATOM 1649 N N . PHE A 1 202 ? 25.958 -16.751 -38.769 1.00 88.94 202 PHE A N 1
ATOM 1650 C CA . PHE A 1 202 ? 24.500 -16.815 -38.776 1.00 88.94 202 PHE A CA 1
ATOM 1651 C C . PHE A 1 202 ? 23.890 -15.904 -39.852 1.00 88.94 202 PHE A C 1
ATOM 1653 O O . PHE A 1 202 ? 23.018 -16.335 -40.607 1.00 88.94 202 PHE A O 1
ATOM 1660 N N . MET A 1 203 ? 24.363 -14.663 -39.964 1.00 86.94 203 MET A N 1
ATOM 1661 C CA . MET A 1 203 ? 23.838 -13.692 -40.922 1.00 86.94 203 MET A CA 1
ATOM 1662 C C . MET A 1 203 ? 24.185 -14.050 -42.369 1.00 86.94 203 MET A C 1
ATOM 1664 O O . MET A 1 203 ? 23.343 -13.855 -43.245 1.00 86.94 203 MET A O 1
ATOM 1668 N N . GLU A 1 204 ? 25.358 -14.625 -42.636 1.00 86.88 204 GLU A N 1
ATOM 1669 C CA . GLU A 1 204 ? 25.700 -15.168 -43.957 1.00 86.88 204 GLU A CA 1
ATOM 1670 C C . GLU A 1 204 ? 24.811 -16.361 -44.325 1.00 86.88 204 GLU A C 1
ATOM 1672 O O . GLU A 1 204 ? 24.261 -16.402 -45.426 1.00 86.88 204 GLU A O 1
ATOM 1677 N N . ARG A 1 205 ? 24.538 -17.269 -43.380 1.00 88.50 205 ARG A N 1
ATOM 1678 C CA . ARG A 1 205 ? 23.591 -18.375 -43.598 1.00 88.50 205 ARG A CA 1
ATOM 1679 C C . ARG A 1 205 ? 22.177 -17.876 -43.905 1.00 88.50 205 ARG A C 1
ATOM 1681 O O . ARG A 1 205 ? 21.512 -18.405 -44.794 1.00 88.50 205 ARG A O 1
ATOM 1688 N N . VAL A 1 206 ? 21.712 -16.841 -43.204 1.00 85.56 206 VAL A N 1
ATOM 1689 C CA . VAL A 1 206 ? 20.406 -16.213 -43.466 1.00 85.56 206 VAL A CA 1
ATOM 1690 C C . VAL A 1 206 ? 20.370 -15.551 -44.846 1.00 85.56 206 VAL A C 1
ATOM 1692 O O . VAL A 1 206 ? 19.343 -15.619 -45.523 1.00 85.56 206 VAL A O 1
ATOM 1695 N N . LYS A 1 207 ? 21.461 -14.917 -45.292 1.00 85.12 207 LYS A N 1
ATOM 1696 C CA . LYS A 1 207 ? 21.555 -14.351 -46.647 1.00 85.12 207 LYS A CA 1
ATOM 1697 C C . LYS A 1 207 ? 21.511 -15.442 -47.716 1.00 85.12 207 LYS A C 1
ATOM 1699 O O . LYS A 1 207 ? 20.737 -15.290 -48.657 1.00 85.12 207 LYS A O 1
ATOM 1704 N N . ALA A 1 208 ? 22.265 -16.528 -47.542 1.00 85.31 208 ALA A N 1
ATOM 1705 C CA . ALA A 1 208 ? 22.269 -17.669 -48.458 1.00 85.31 208 ALA A CA 1
ATOM 1706 C C . ALA A 1 208 ? 20.863 -18.272 -48.599 1.00 85.31 208 ALA A C 1
ATOM 1708 O O . ALA A 1 208 ? 20.340 -18.367 -49.704 1.00 85.31 208 ALA A O 1
ATOM 1709 N N . PHE A 1 209 ? 20.178 -18.519 -47.478 1.00 83.75 209 PHE A N 1
ATOM 1710 C CA . PHE A 1 209 ? 18.801 -19.017 -47.485 1.00 83.75 209 PHE A CA 1
ATOM 1711 C C . PHE A 1 209 ? 17.824 -18.072 -48.208 1.00 83.75 209 PHE A C 1
ATOM 1713 O O . PHE A 1 209 ? 16.947 -18.514 -48.947 1.00 83.75 209 PHE A O 1
ATOM 1720 N N . ARG A 1 210 ? 17.972 -16.750 -48.036 1.00 81.44 210 ARG A N 1
ATOM 1721 C CA . ARG A 1 210 ? 17.144 -15.757 -48.746 1.00 81.44 210 ARG A CA 1
ATOM 1722 C C . ARG A 1 210 ? 17.413 -15.742 -50.251 1.00 81.44 210 ARG A C 1
ATOM 1724 O O . ARG A 1 210 ? 16.477 -15.558 -51.021 1.00 81.44 210 ARG A O 1
ATOM 1731 N N . GLN A 1 211 ? 18.664 -15.919 -50.665 1.00 78.56 211 GLN A N 1
ATOM 1732 C CA . GLN A 1 211 ? 19.047 -15.984 -52.077 1.00 78.56 211 GLN A CA 1
ATOM 1733 C C . GLN A 1 211 ? 18.576 -17.293 -52.729 1.00 78.56 211 GLN A C 1
ATOM 1735 O O . GLN A 1 211 ? 18.073 -17.273 -53.850 1.00 78.56 211 GLN A O 1
ATOM 1740 N N . GLU A 1 212 ? 18.643 -18.414 -52.013 1.00 76.00 212 GLU A N 1
ATOM 1741 C CA . GLU A 1 212 ? 18.101 -19.710 -52.446 1.00 76.00 212 GLU A CA 1
ATOM 1742 C C . GLU A 1 212 ? 16.570 -19.674 -52.574 1.00 76.00 212 GLU A C 1
ATOM 1744 O O . GLU A 1 212 ? 16.013 -20.121 -53.575 1.00 76.00 212 GLU A O 1
ATOM 1749 N N . ALA A 1 213 ? 15.878 -19.052 -51.615 1.00 71.81 213 ALA A N 1
ATOM 1750 C CA . ALA A 1 213 ? 14.431 -18.851 -51.687 1.00 71.81 213 ALA A CA 1
ATOM 1751 C C . ALA A 1 213 ? 14.023 -17.931 -52.854 1.00 71.81 213 ALA A C 1
ATOM 1753 O O . ALA A 1 213 ? 12.991 -18.159 -53.483 1.00 71.81 213 ALA A O 1
ATOM 1754 N N . ALA A 1 214 ? 14.836 -16.918 -53.173 1.00 67.88 214 ALA A 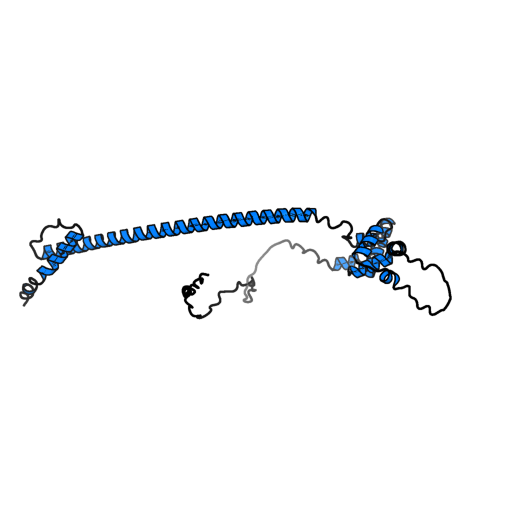N 1
ATOM 1755 C CA . ALA A 1 214 ? 14.594 -16.011 -54.295 1.00 67.88 214 ALA A CA 1
ATOM 1756 C C . ALA A 1 214 ? 14.910 -16.634 -55.669 1.00 67.88 214 ALA A C 1
ATOM 1758 O O . ALA A 1 214 ? 14.323 -16.233 -56.670 1.00 67.88 214 ALA A O 1
ATOM 1759 N N . THR A 1 215 ? 15.812 -17.620 -55.732 1.00 66.19 215 THR A N 1
ATOM 1760 C CA . THR A 1 215 ? 16.221 -18.299 -56.979 1.00 66.19 215 THR A CA 1
ATOM 1761 C C . THR A 1 215 ? 15.364 -19.522 -57.329 1.00 66.19 215 THR A C 1
ATOM 1763 O O . THR A 1 215 ? 15.629 -20.193 -58.326 1.00 66.19 215 THR A O 1
ATOM 1766 N N . GLY A 1 216 ? 14.309 -19.808 -56.556 1.00 59.94 216 GLY A N 1
ATOM 1767 C CA . GLY A 1 216 ? 13.246 -20.759 -56.912 1.00 59.94 216 GLY A CA 1
ATOM 1768 C C . GLY A 1 216 ? 13.660 -22.233 -57.015 1.00 59.94 216 GLY A C 1
ATOM 1769 O O . GLY A 1 216 ? 12.818 -23.083 -57.298 1.00 59.94 216 GLY A O 1
ATOM 1770 N N . LYS A 1 217 ? 14.925 -22.578 -56.759 1.00 56.91 217 LYS A N 1
ATOM 1771 C CA . LYS A 1 217 ? 15.408 -23.962 -56.757 1.00 56.91 217 LYS A CA 1
ATOM 1772 C C . LYS A 1 217 ? 15.500 -24.445 -55.320 1.00 56.91 217 LYS A C 1
ATOM 1774 O O . LYS A 1 217 ? 16.512 -24.241 -54.666 1.00 56.91 217 LYS A O 1
ATOM 1779 N N . ARG A 1 218 ? 14.436 -25.088 -54.830 1.00 47.03 218 ARG A N 1
ATOM 1780 C CA . ARG A 1 218 ? 14.470 -25.851 -53.572 1.00 47.03 218 ARG A CA 1
ATOM 1781 C C . ARG A 1 218 ? 15.579 -26.913 -53.664 1.00 47.03 218 ARG A C 1
ATOM 1783 O O . ARG A 1 218 ? 15.431 -27.820 -54.484 1.00 47.03 218 ARG A O 1
ATOM 1790 N N . PRO A 1 219 ? 16.645 -26.878 -52.847 1.00 49.41 219 PRO A N 1
ATOM 1791 C CA . PRO A 1 219 ? 17.434 -28.075 -52.628 1.00 49.41 219 PRO A CA 1
ATOM 1792 C C . PRO A 1 219 ? 16.634 -28.993 -51.698 1.00 49.41 219 PRO A C 1
ATOM 1794 O O . PRO A 1 219 ? 16.123 -28.561 -50.664 1.00 49.41 219 PRO A O 1
ATOM 1797 N N . ALA A 1 220 ? 16.487 -30.259 -52.084 1.00 52.94 220 ALA A N 1
ATOM 1798 C CA . ALA A 1 220 ? 15.873 -31.282 -51.250 1.00 52.94 220 ALA A CA 1
ATOM 1799 C C . ALA A 1 220 ? 16.753 -31.528 -50.014 1.00 52.94 220 ALA A C 1
ATOM 1801 O O . ALA A 1 220 ? 17.655 -32.360 -50.030 1.00 52.94 220 ALA A O 1
ATOM 1802 N N . THR A 1 221 ? 16.510 -30.805 -48.924 1.00 48.53 221 THR A N 1
ATOM 1803 C CA . THR A 1 221 ? 17.108 -31.099 -47.618 1.00 48.53 221 THR A CA 1
ATOM 1804 C C . THR A 1 221 ? 16.256 -32.136 -46.892 1.00 48.53 221 THR A C 1
ATOM 1806 O O . THR A 1 221 ? 15.736 -31.907 -45.804 1.00 48.53 221 THR A O 1
ATOM 1809 N N . ALA A 1 222 ? 16.176 -33.335 -47.473 1.00 49.78 222 ALA A N 1
ATOM 1810 C CA . ALA A 1 222 ? 15.570 -34.526 -46.871 1.00 49.78 222 ALA A CA 1
ATOM 1811 C C . ALA A 1 222 ? 16.350 -35.065 -45.647 1.00 49.78 222 ALA A C 1
ATOM 1813 O O . ALA A 1 222 ? 16.329 -36.254 -45.373 1.00 49.78 222 ALA A O 1
ATOM 1814 N N . SER A 1 223 ? 17.073 -34.219 -44.907 1.00 52.59 223 SER A N 1
ATOM 1815 C CA . SER A 1 223 ? 17.951 -34.662 -43.815 1.00 52.59 223 SER A CA 1
ATOM 1816 C C . SER A 1 223 ? 17.757 -33.908 -42.497 1.00 52.59 223 SER A C 1
ATOM 1818 O O . SER A 1 223 ? 18.280 -34.360 -41.481 1.00 52.59 223 SER A O 1
ATOM 1820 N N . TYR A 1 224 ? 17.008 -32.798 -42.460 1.00 43.25 224 TYR A N 1
ATOM 1821 C CA . TYR A 1 224 ? 16.779 -32.059 -41.205 1.00 43.25 224 TYR A CA 1
ATOM 1822 C C . TYR A 1 224 ? 15.342 -32.191 -40.669 1.00 43.25 224 TYR A C 1
ATOM 1824 O O . TYR A 1 224 ? 15.142 -32.167 -39.454 1.00 43.25 224 TYR A O 1
ATOM 1832 N N . GLU A 1 225 ? 14.352 -32.427 -41.539 1.00 48.38 225 GLU A N 1
ATOM 1833 C CA . GLU A 1 225 ? 12.964 -32.711 -41.130 1.00 48.38 225 GLU A CA 1
ATOM 1834 C C . GLU A 1 225 ? 12.837 -34.038 -40.363 1.00 48.38 225 GLU A C 1
ATOM 1836 O O . GLU A 1 225 ? 12.104 -34.108 -39.377 1.00 48.38 225 GLU A O 1
ATOM 1841 N N . GLU A 1 226 ? 13.624 -35.063 -40.710 1.00 50.62 226 GLU A N 1
ATOM 1842 C CA . GLU A 1 226 ? 13.634 -36.334 -39.968 1.00 50.62 226 GLU A CA 1
ATOM 1843 C C . GLU A 1 226 ? 14.170 -36.195 -38.534 1.00 50.62 226 GLU A C 1
ATOM 1845 O O . GLU A 1 226 ? 13.695 -36.879 -37.626 1.00 50.62 226 GLU A O 1
ATOM 1850 N N . GLN A 1 227 ? 15.135 -35.299 -38.289 1.00 44.00 227 GLN A N 1
ATOM 1851 C CA . GLN A 1 227 ? 15.683 -35.076 -36.943 1.00 44.00 227 GLN A CA 1
ATOM 1852 C C . GLN A 1 227 ? 14.753 -34.256 -36.044 1.00 44.00 227 GLN A C 1
ATOM 1854 O O . GLN A 1 227 ? 14.776 -34.425 -34.821 1.00 44.00 227 GLN A O 1
ATOM 1859 N N . TRP A 1 228 ? 13.936 -33.379 -36.630 1.00 44.41 228 TRP A N 1
ATOM 1860 C CA . TRP A 1 228 ? 12.927 -32.611 -35.904 1.00 44.41 228 TRP A CA 1
ATOM 1861 C C . TRP A 1 228 ? 11.681 -33.457 -35.604 1.00 44.41 228 TRP A C 1
ATOM 1863 O O . TRP A 1 228 ? 11.175 -33.435 -34.480 1.00 44.41 228 TRP A O 1
ATOM 1873 N N . ASN A 1 229 ? 11.248 -34.288 -36.559 1.00 56.56 229 ASN A N 1
ATOM 1874 C CA . ASN A 1 229 ? 10.076 -35.154 -36.405 1.00 56.56 229 ASN A CA 1
ATOM 1875 C C . ASN A 1 229 ? 10.292 -36.309 -35.413 1.00 56.56 229 ASN A C 1
ATOM 1877 O O . ASN A 1 229 ? 9.335 -36.736 -34.778 1.00 56.56 229 ASN A O 1
ATOM 1881 N N . LYS A 1 230 ? 11.536 -36.754 -35.181 1.00 53.97 230 LYS A N 1
ATOM 1882 C CA . LYS A 1 230 ? 11.857 -37.758 -34.144 1.00 53.97 230 LYS A CA 1
ATOM 1883 C C . LYS A 1 230 ? 11.744 -37.248 -32.699 1.00 53.97 230 LYS A C 1
ATOM 1885 O O . LYS A 1 230 ? 11.759 -38.058 -31.780 1.00 53.97 230 LYS A O 1
ATOM 1890 N N . ARG A 1 231 ? 11.647 -35.929 -32.469 1.00 51.75 231 ARG A N 1
ATOM 1891 C CA . ARG A 1 231 ? 11.498 -35.338 -31.118 1.00 51.75 231 ARG A CA 1
ATOM 1892 C C . ARG A 1 231 ? 10.062 -34.958 -30.764 1.00 51.75 231 ARG A C 1
ATOM 1894 O O . ARG A 1 231 ? 9.811 -34.560 -29.629 1.00 51.75 231 ARG A O 1
ATOM 1901 N N . ARG A 1 232 ? 9.123 -35.062 -31.707 1.00 47.28 232 ARG A N 1
ATOM 1902 C CA . ARG A 1 232 ? 7.697 -34.911 -31.417 1.00 47.28 232 ARG A CA 1
ATOM 1903 C C . ARG A 1 232 ? 7.155 -36.269 -30.989 1.00 47.28 232 ARG A C 1
ATOM 1905 O O . ARG A 1 232 ? 7.102 -37.191 -31.793 1.00 47.28 232 ARG A O 1
ATOM 1912 N N . LEU A 1 233 ? 6.779 -36.380 -29.715 1.00 58.66 233 LEU A N 1
ATOM 1913 C CA . LEU A 1 233 ? 5.934 -37.474 -29.241 1.00 58.66 233 LEU A CA 1
ATOM 1914 C C . LEU A 1 233 ? 4.689 -37.556 -30.143 1.00 58.66 233 LEU A C 1
ATOM 1916 O O . LEU A 1 233 ? 4.124 -36.501 -30.461 1.00 58.66 233 LEU A O 1
ATOM 1920 N N . PRO A 1 234 ? 4.271 -38.757 -30.579 1.00 63.97 234 PRO A N 1
ATOM 1921 C CA . PRO A 1 234 ? 3.012 -38.892 -31.292 1.00 63.97 234 PRO A CA 1
ATOM 1922 C C . PRO A 1 234 ? 1.864 -38.398 -30.392 1.00 63.97 234 PRO A C 1
ATOM 1924 O O . PRO A 1 234 ? 1.944 -38.550 -29.168 1.00 63.97 234 PRO A O 1
ATOM 1927 N N . PRO A 1 235 ? 0.818 -37.774 -30.964 1.00 60.75 235 PRO A N 1
ATOM 1928 C CA . PRO A 1 235 ? -0.369 -37.396 -30.204 1.00 60.75 235 PRO A CA 1
ATOM 1929 C C . PRO A 1 235 ? -0.957 -38.632 -29.502 1.00 60.75 235 PRO A C 1
ATOM 1931 O O . PRO A 1 235 ? -0.913 -39.714 -30.091 1.00 60.75 235 PRO A O 1
ATOM 1934 N N . PRO A 1 236 ? -1.491 -38.511 -28.272 1.00 51.47 236 PRO A N 1
ATOM 1935 C CA . PRO A 1 236 ? -2.107 -39.643 -27.589 1.00 51.47 236 PRO A CA 1
ATOM 1936 C C . PRO A 1 236 ? -3.279 -40.173 -28.419 1.00 51.47 236 PRO A C 1
ATOM 1938 O O . PRO A 1 236 ? -4.148 -39.402 -28.821 1.00 51.47 236 PRO A O 1
ATOM 1941 N N . GLU A 1 237 ? -3.282 -41.474 -28.695 1.00 52.53 237 GLU A N 1
ATOM 1942 C CA . GLU A 1 237 ? -4.396 -42.139 -29.366 1.00 52.53 237 GLU A CA 1
ATOM 1943 C C . GLU A 1 237 ? -5.608 -42.191 -28.425 1.00 52.53 237 GLU A C 1
ATOM 1945 O O . GLU A 1 237 ? -5.533 -42.723 -27.315 1.00 52.53 237 GLU A O 1
ATOM 1950 N N . ASP A 1 238 ? -6.738 -41.646 -28.874 1.00 47.12 238 ASP A N 1
ATOM 1951 C CA . ASP A 1 238 ? -8.016 -41.747 -28.176 1.00 47.12 238 ASP A CA 1
ATOM 1952 C C . ASP A 1 238 ? -8.549 -43.185 -28.268 1.00 47.12 238 ASP A C 1
ATOM 1954 O O . ASP A 1 238 ? -9.171 -43.595 -29.253 1.00 47.12 238 ASP A O 1
ATOM 1958 N N . HIS A 1 239 ? -8.340 -43.972 -27.213 1.00 43.97 239 HIS A N 1
ATOM 1959 C CA . HIS A 1 239 ? -8.972 -45.282 -27.075 1.00 43.97 239 HIS A CA 1
ATOM 1960 C C . HIS A 1 239 ? -10.433 -45.117 -26.647 1.00 43.97 239 HIS A C 1
ATOM 1962 O O . HIS A 1 239 ? -10.779 -44.947 -25.477 1.00 43.97 239 HIS A O 1
ATOM 1968 N N . ARG A 1 240 ? -11.296 -45.160 -27.660 1.00 37.03 240 ARG A N 1
ATOM 1969 C CA . ARG A 1 240 ? -12.754 -45.190 -27.568 1.00 37.03 240 ARG A CA 1
ATOM 1970 C C . ARG A 1 240 ? -13.225 -46.444 -26.817 1.00 37.03 240 ARG A C 1
ATOM 1972 O O . ARG A 1 240 ? -12.817 -47.560 -27.119 1.00 37.03 240 ARG A O 1
ATOM 1979 N N . VAL A 1 241 ? -14.119 -46.222 -25.858 1.00 40.28 241 VAL A N 1
ATOM 1980 C CA . VAL A 1 241 ? -14.824 -47.214 -25.033 1.00 40.28 241 VAL A CA 1
ATOM 1981 C C . VAL A 1 241 ? -15.564 -48.256 -25.883 1.00 40.28 241 VAL A C 1
ATOM 1983 O O . VAL A 1 241 ? -16.376 -47.885 -26.730 1.00 40.28 241 VAL A O 1
ATOM 1986 N N . SER A 1 242 ? -15.399 -49.544 -25.559 1.00 36.53 242 SER A N 1
ATOM 1987 C CA . SER A 1 242 ? -16.469 -50.540 -25.703 1.00 36.53 242 SER A CA 1
ATOM 1988 C C . SER A 1 242 ? -16.319 -51.711 -24.719 1.00 36.53 242 SER A C 1
ATOM 1990 O O . SER A 1 242 ? -15.392 -52.505 -24.830 1.00 36.53 242 SER A O 1
ATOM 1992 N N . SER A 1 243 ? -17.303 -51.802 -23.823 1.00 35.47 243 SER A N 1
ATOM 1993 C CA . SER A 1 243 ? -17.978 -53.020 -23.344 1.00 35.47 243 SER A CA 1
ATOM 1994 C C . SER A 1 243 ? -17.250 -54.052 -22.456 1.00 35.47 243 SER A C 1
ATOM 1996 O O . SER A 1 243 ? -16.357 -54.777 -22.873 1.00 35.47 243 SER A O 1
ATOM 1998 N N . SER A 1 244 ? -17.797 -54.153 -21.236 1.00 36.00 244 SER A N 1
ATOM 1999 C CA . SER A 1 244 ? -17.850 -55.296 -20.293 1.00 36.00 244 SER A CA 1
ATOM 2000 C C . SER A 1 244 ? -18.269 -56.636 -20.953 1.00 36.00 244 SER A C 1
ATOM 2002 O O . SER A 1 244 ? -18.822 -56.561 -22.054 1.00 36.00 244 SER A O 1
ATOM 2004 N N . PRO A 1 245 ? -18.118 -57.834 -20.317 1.00 50.03 245 PRO A N 1
ATOM 2005 C CA . PRO A 1 245 ? -18.459 -58.095 -18.901 1.00 50.03 245 PRO A CA 1
ATOM 2006 C C . PRO A 1 245 ? -17.588 -59.101 -18.099 1.00 50.03 245 PRO A C 1
ATOM 2008 O O . PRO A 1 245 ? -16.745 -59.808 -18.636 1.00 50.03 245 PRO A O 1
ATOM 2011 N N . ASP A 1 246 ? -17.879 -59.124 -16.790 1.00 30.64 246 ASP A N 1
ATOM 2012 C CA . ASP A 1 246 ? -17.780 -60.203 -15.788 1.00 30.64 246 ASP A CA 1
ATOM 2013 C C . ASP A 1 246 ? -16.488 -61.026 -15.622 1.00 30.64 246 ASP A C 1
ATOM 2015 O O . ASP A 1 246 ? -16.150 -61.872 -16.440 1.00 30.64 246 ASP A O 1
ATOM 2019 N N . ALA A 1 247 ? -15.868 -60.921 -14.437 1.00 32.28 247 ALA A N 1
ATOM 2020 C CA . ALA A 1 247 ? -15.866 -62.008 -13.448 1.00 32.28 247 ALA A CA 1
ATOM 2021 C C . ALA A 1 247 ? -15.090 -61.626 -12.172 1.00 32.28 247 ALA A C 1
ATOM 2023 O O . ALA A 1 247 ? -14.093 -60.911 -12.172 1.00 32.28 247 ALA A O 1
ATOM 2024 N N . THR A 1 248 ? -15.604 -62.154 -11.070 1.00 39.59 248 THR A N 1
ATOM 2025 C CA . THR A 1 248 ? -15.138 -62.128 -9.683 1.00 39.59 248 THR A CA 1
ATOM 2026 C C . THR A 1 248 ? -13.686 -62.578 -9.481 1.00 39.59 248 THR A C 1
ATOM 2028 O O . THR A 1 248 ? -13.277 -63.549 -10.110 1.00 39.59 248 THR A O 1
ATOM 2031 N N . SER A 1 249 ? -12.982 -61.999 -8.497 1.00 31.14 249 SER A N 1
ATOM 2032 C CA . SER A 1 249 ? -12.263 -62.720 -7.417 1.00 31.14 249 SER A CA 1
ATOM 2033 C C . SER A 1 249 ? -11.053 -61.931 -6.883 1.00 31.14 249 SER A C 1
ATOM 2035 O O . SER A 1 249 ? -10.133 -61.601 -7.618 1.00 31.14 249 SER A O 1
ATOM 2037 N N . SER A 1 250 ? -11.082 -61.664 -5.572 1.00 33.44 250 SER A N 1
ATOM 2038 C CA . SER A 1 250 ? -9.973 -61.813 -4.614 1.00 33.44 250 SER A CA 1
ATOM 2039 C C . SER A 1 250 ? -8.531 -61.520 -5.075 1.00 33.44 250 SER A C 1
ATOM 2041 O O . SER A 1 250 ? -7.899 -62.386 -5.666 1.00 33.44 250 SER A O 1
ATOM 2043 N N . HIS A 1 251 ? -7.940 -60.401 -4.636 1.00 31.38 251 HIS A N 1
ATOM 2044 C CA . HIS A 1 251 ? -6.787 -60.433 -3.718 1.00 31.38 251 HIS A CA 1
ATOM 2045 C C . HIS A 1 251 ? -6.373 -59.024 -3.256 1.00 31.38 251 HIS A C 1
ATOM 2047 O O . HIS A 1 251 ? -6.314 -58.065 -4.017 1.00 31.38 251 HIS A O 1
ATOM 2053 N N . SER A 1 252 ? -6.079 -58.974 -1.963 1.00 35.34 252 SER A N 1
ATOM 2054 C CA . SER A 1 252 ? -5.374 -57.986 -1.147 1.00 35.34 252 SER A CA 1
ATOM 2055 C C . SER A 1 252 ? -4.264 -57.128 -1.782 1.00 35.34 252 SER A C 1
ATOM 2057 O O . SER A 1 252 ? -3.442 -57.615 -2.552 1.00 35.34 252 SER A O 1
ATOM 2059 N N . ASP A 1 253 ? -4.130 -55.935 -1.188 1.00 33.16 253 ASP A N 1
ATOM 2060 C CA . ASP A 1 253 ? -2.864 -55.282 -0.825 1.00 33.16 253 ASP A CA 1
ATOM 2061 C C . ASP A 1 253 ? -1.960 -54.726 -1.936 1.00 33.16 253 ASP A C 1
ATOM 2063 O O . ASP A 1 253 ? -1.147 -55.442 -2.511 1.00 33.16 253 ASP A O 1
ATOM 2067 N N . LYS A 1 254 ? -1.933 -53.389 -2.076 1.00 36.88 254 LYS A N 1
ATOM 2068 C CA . LYS A 1 254 ? -0.846 -52.533 -1.539 1.00 36.88 254 LYS A CA 1
ATOM 2069 C C . LYS A 1 254 ? -0.883 -51.098 -2.087 1.00 36.88 254 LYS A C 1
ATOM 2071 O O . LYS A 1 254 ? -1.064 -50.844 -3.269 1.00 36.88 254 LYS A O 1
ATOM 2076 N N . THR A 1 255 ? -0.594 -50.178 -1.164 1.00 45.62 255 THR A N 1
ATOM 2077 C CA . THR A 1 255 ? 0.029 -48.853 -1.361 1.00 45.62 255 THR A CA 1
ATOM 2078 C C . THR A 1 255 ? -0.761 -47.753 -2.079 1.00 45.62 255 THR A C 1
ATOM 2080 O O . THR A 1 255 ? -0.587 -47.436 -3.249 1.00 45.62 255 THR A O 1
ATOM 2083 N N . ARG A 1 256 ? -1.540 -47.075 -1.233 1.00 34.75 256 ARG A N 1
ATOM 2084 C CA . ARG A 1 256 ? -1.993 -45.681 -1.278 1.00 34.75 256 ARG A CA 1
ATOM 2085 C C . ARG A 1 256 ? -0.823 -44.723 -1.568 1.00 34.75 256 ARG A C 1
ATOM 2087 O O . ARG A 1 256 ? 0.039 -44.534 -0.711 1.00 34.75 256 ARG A O 1
ATOM 2094 N N . ILE A 1 257 ? -0.801 -44.114 -2.756 1.00 43.19 257 ILE A N 1
ATOM 2095 C CA . ILE A 1 257 ? 0.170 -43.071 -3.108 1.00 43.19 257 ILE A CA 1
ATOM 2096 C C . ILE A 1 257 ? -0.258 -41.728 -2.505 1.00 43.19 257 ILE A C 1
ATOM 2098 O O . ILE A 1 257 ? -1.332 -41.183 -2.749 1.00 43.19 257 ILE A O 1
ATOM 2102 N N . PHE A 1 258 ? 0.664 -41.269 -1.675 1.00 31.56 258 PHE A N 1
ATOM 2103 C CA . PHE A 1 258 ? 0.886 -39.996 -1.014 1.00 31.56 258 PHE A CA 1
ATOM 2104 C C . PHE A 1 258 ? 0.666 -38.763 -1.921 1.00 31.56 258 PHE A C 1
ATOM 2106 O O . PHE A 1 258 ? 1.448 -38.514 -2.833 1.00 31.56 258 PHE A O 1
ATOM 2113 N N . TRP A 1 259 ? -0.341 -37.939 -1.618 1.00 35.72 259 TRP A N 1
ATOM 2114 C CA . TRP A 1 259 ? -0.381 -36.525 -2.013 1.00 35.72 259 TRP A CA 1
ATOM 2115 C C . TRP A 1 259 ? -0.299 -35.678 -0.747 1.00 35.72 259 TRP A C 1
ATOM 2117 O O . TRP A 1 259 ? -1.297 -35.492 -0.056 1.00 35.72 259 TRP A O 1
ATOM 2127 N N . SER A 1 260 ? 0.886 -35.162 -0.429 1.00 37.41 260 SER A N 1
ATOM 2128 C CA . SER A 1 260 ? 1.012 -34.020 0.478 1.00 37.41 260 SER A CA 1
ATOM 2129 C C . SER A 1 260 ? 2.391 -33.387 0.347 1.00 37.41 260 SER A C 1
ATOM 2131 O O . SER A 1 260 ? 3.315 -33.873 0.987 1.00 37.41 260 SER A O 1
ATOM 2133 N N . GLN A 1 261 ? 2.522 -32.308 -0.430 1.00 38.69 261 GLN A N 1
ATOM 2134 C CA . GLN A 1 261 ? 3.466 -31.212 -0.158 1.00 38.69 261 GLN A CA 1
ATOM 2135 C C . GLN A 1 261 ? 2.934 -29.916 -0.794 1.00 38.69 261 GLN A C 1
ATOM 2137 O O . GLN A 1 261 ? 3.287 -29.559 -1.911 1.00 38.69 261 GLN A O 1
ATOM 2142 N N . GLY A 1 262 ? 2.052 -29.223 -0.070 1.00 42.66 262 GLY A N 1
ATOM 2143 C CA . GLY A 1 262 ? 1.934 -27.766 -0.166 1.00 42.66 262 GLY A CA 1
ATOM 2144 C C . GLY A 1 262 ? 2.895 -27.124 0.848 1.00 42.66 262 GLY A C 1
ATOM 2145 O O . GLY A 1 262 ? 3.205 -27.766 1.860 1.00 42.66 262 GLY A O 1
ATOM 2146 N N . PRO A 1 263 ? 3.401 -25.903 0.606 1.00 44.03 263 PRO A N 1
ATOM 2147 C CA . PRO A 1 263 ? 4.356 -25.258 1.500 1.00 44.03 263 PRO A CA 1
ATOM 2148 C C . PRO A 1 263 ? 3.730 -25.010 2.880 1.00 44.03 263 PRO A C 1
ATOM 2150 O O . PRO A 1 263 ? 2.678 -24.386 3.008 1.00 44.03 263 PRO A O 1
ATOM 2153 N N . ARG A 1 264 ? 4.386 -25.536 3.920 1.00 46.66 264 ARG A N 1
ATOM 2154 C CA . ARG A 1 264 ? 4.014 -25.337 5.324 1.00 46.66 264 ARG A CA 1
ATOM 2155 C C . ARG A 1 264 ? 4.369 -23.912 5.745 1.00 46.66 264 ARG A C 1
ATOM 2157 O O . ARG A 1 264 ? 5.528 -23.515 5.666 1.00 46.66 264 ARG A O 1
ATOM 2164 N N . LEU A 1 265 ? 3.372 -23.178 6.230 1.00 52.44 265 LEU A N 1
ATOM 2165 C CA . LEU A 1 265 ? 3.569 -21.956 7.008 1.00 52.44 265 LEU A CA 1
ATOM 2166 C C . LEU A 1 265 ? 4.357 -22.288 8.292 1.00 52.44 265 LEU A C 1
ATOM 2168 O O . LEU A 1 265 ? 4.107 -23.341 8.891 1.00 52.44 265 LEU A O 1
ATOM 2172 N N . PRO A 1 266 ? 5.291 -21.432 8.741 1.00 53.12 266 PRO A N 1
ATOM 2173 C CA . PRO A 1 266 ? 5.971 -21.635 10.013 1.00 53.12 266 PRO A CA 1
ATOM 2174 C C . PRO A 1 266 ? 4.985 -21.418 11.170 1.00 53.12 266 PRO A C 1
ATOM 2176 O O . PRO A 1 266 ? 4.345 -20.373 11.272 1.00 53.12 266 PRO A O 1
ATOM 2179 N N . GLY A 1 267 ? 4.850 -22.433 12.027 1.00 53.03 267 GLY A N 1
ATOM 2180 C CA . GLY A 1 267 ? 4.070 -22.362 13.263 1.00 53.03 267 GLY A CA 1
ATOM 2181 C C . GLY A 1 267 ? 4.725 -21.470 14.330 1.00 53.03 267 GLY A C 1
ATOM 2182 O O . GLY A 1 267 ? 5.894 -21.098 14.198 1.00 53.03 267 GLY A O 1
ATOM 2183 N N . PRO A 1 268 ? 3.982 -21.122 15.395 1.00 47.03 268 PRO A N 1
ATOM 2184 C CA . PRO A 1 268 ? 4.430 -20.176 16.407 1.00 47.03 268 PRO A CA 1
ATOM 2185 C C . PRO A 1 268 ? 5.552 -20.778 17.259 1.00 47.03 268 PRO A C 1
ATOM 2187 O O . PRO A 1 268 ? 5.417 -21.857 17.835 1.00 47.03 268 PRO A O 1
ATOM 2190 N N . VAL A 1 269 ? 6.666 -20.052 17.344 1.00 48.75 269 VAL A N 1
ATOM 2191 C CA . VAL A 1 269 ? 7.772 -20.363 18.250 1.00 48.75 269 VAL A CA 1
ATOM 2192 C C . VAL A 1 269 ? 7.359 -19.945 19.657 1.00 48.75 269 VAL A C 1
ATOM 2194 O O . VAL A 1 269 ? 7.216 -18.757 19.943 1.00 48.75 269 VAL A O 1
ATOM 2197 N N . VAL A 1 270 ? 7.190 -20.928 20.536 1.00 48.84 270 VAL A N 1
ATOM 2198 C CA . VAL A 1 270 ? 7.131 -20.721 21.983 1.00 48.84 270 VAL A CA 1
ATOM 2199 C C . VAL A 1 270 ? 8.532 -20.285 22.417 1.00 48.84 270 VAL A C 1
ATOM 2201 O O . VAL A 1 270 ? 9.486 -21.047 22.274 1.00 48.84 270 VAL A O 1
ATOM 2204 N N . LYS A 1 271 ? 8.680 -19.036 22.869 1.00 46.78 271 LYS A N 1
ATOM 2205 C CA . LYS A 1 271 ? 9.878 -18.580 23.579 1.00 46.78 271 LYS A CA 1
ATOM 2206 C C . LYS A 1 271 ? 9.512 -18.376 25.035 1.00 46.78 271 LYS A C 1
ATOM 2208 O O . LYS A 1 271 ? 8.667 -17.546 25.360 1.00 46.78 271 LYS A O 1
ATOM 2213 N N . ASP A 1 272 ? 10.175 -19.159 25.867 1.00 41.03 272 ASP A N 1
ATOM 2214 C CA . ASP A 1 272 ? 10.213 -19.013 27.305 1.00 41.03 272 ASP A CA 1
ATOM 2215 C C . ASP A 1 272 ? 10.663 -17.603 27.721 1.00 41.03 272 ASP A C 1
ATOM 2217 O O . ASP A 1 272 ? 11.599 -17.029 27.165 1.00 41.03 272 ASP A O 1
ATOM 2221 N N . THR A 1 273 ? 9.965 -17.085 28.730 1.00 53.22 273 THR A N 1
ATOM 2222 C CA . THR A 1 273 ? 10.477 -16.288 29.851 1.00 53.22 273 THR A CA 1
ATOM 2223 C C . THR A 1 273 ? 11.611 -15.301 29.541 1.00 53.22 273 THR A C 1
ATOM 2225 O O . THR A 1 273 ? 12.788 -15.591 29.745 1.00 53.22 273 THR A O 1
ATOM 2228 N N . LEU A 1 274 ? 11.243 -14.066 29.187 1.00 42.56 274 LEU A N 1
ATOM 2229 C CA . LEU A 1 274 ? 12.090 -12.890 29.390 1.00 42.56 274 LEU A CA 1
ATOM 2230 C C . LEU A 1 274 ? 11.328 -11.847 30.206 1.00 42.56 274 LEU A C 1
ATOM 2232 O O . LEU A 1 274 ? 10.159 -11.554 29.970 1.00 42.56 274 LEU A O 1
ATOM 2236 N N . GLN A 1 275 ? 12.024 -11.364 31.224 1.00 45.28 275 GLN A N 1
ATOM 2237 C CA . GLN A 1 275 ? 11.546 -10.543 32.321 1.00 45.28 275 GLN A CA 1
ATOM 2238 C C . GLN A 1 275 ? 10.954 -9.215 31.835 1.00 45.28 275 GLN A C 1
ATOM 2240 O O . GLN A 1 275 ? 11.508 -8.545 30.964 1.00 45.28 275 GLN A O 1
ATOM 2245 N N . HIS A 1 276 ? 9.843 -8.818 32.453 1.00 45.16 276 HIS A N 1
ATOM 2246 C CA . HIS A 1 276 ? 9.268 -7.486 32.326 1.00 45.16 276 HIS A CA 1
ATOM 2247 C C . HIS A 1 276 ? 10.266 -6.428 32.818 1.00 45.16 276 HIS A C 1
ATOM 2249 O O . HIS A 1 276 ? 10.510 -6.308 34.017 1.00 45.16 276 HIS A O 1
ATOM 2255 N N . HIS A 1 277 ? 10.814 -5.635 31.898 1.00 50.66 277 HIS A N 1
ATOM 2256 C CA . HIS A 1 277 ? 11.428 -4.354 32.229 1.00 50.66 277 HIS A CA 1
ATOM 2257 C C . HIS A 1 277 ? 10.326 -3.287 32.223 1.00 50.66 277 HIS A C 1
ATOM 2259 O O . HIS A 1 277 ? 9.706 -3.014 31.196 1.00 50.66 277 HIS A O 1
ATOM 2265 N N . VAL A 1 278 ? 10.040 -2.747 33.405 1.00 62.41 278 VAL A N 1
ATOM 2266 C CA . VAL A 1 278 ? 9.107 -1.638 33.632 1.00 62.41 278 VAL A CA 1
ATOM 2267 C C . VAL A 1 278 ? 9.724 -0.354 33.058 1.00 62.41 278 VAL A C 1
ATOM 2269 O O . VAL A 1 278 ? 10.863 -0.050 33.409 1.00 62.41 278 VAL A O 1
ATOM 2272 N N . PRO A 1 279 ? 9.023 0.433 32.222 1.00 52.38 279 PRO A N 1
ATOM 2273 C CA . PRO A 1 279 ? 9.502 1.756 31.837 1.00 52.38 279 PRO A CA 1
ATOM 2274 C C . PRO A 1 279 ? 9.450 2.695 33.050 1.00 52.38 279 PRO A C 1
ATOM 2276 O O . PRO A 1 279 ? 8.376 2.949 33.598 1.00 52.38 279 PRO A O 1
ATOM 2279 N N . GLN A 1 280 ? 10.605 3.205 33.479 1.00 59.00 280 GLN A N 1
ATOM 2280 C CA . GLN A 1 280 ? 10.678 4.314 34.432 1.00 59.00 280 GLN A CA 1
ATOM 2281 C C . GLN A 1 280 ? 10.147 5.611 33.784 1.00 59.00 280 GLN A C 1
ATOM 2283 O O . GLN A 1 280 ? 10.421 5.857 32.606 1.00 59.00 280 GLN A O 1
ATOM 2288 N N . PRO A 1 281 ? 9.406 6.455 34.525 1.00 64.62 281 PRO A N 1
ATOM 2289 C CA . PRO A 1 281 ? 9.020 7.785 34.061 1.00 64.62 281 PRO A CA 1
ATOM 2290 C C . PRO A 1 281 ? 10.248 8.710 33.947 1.00 64.62 281 PRO A C 1
ATOM 2292 O O . PRO A 1 281 ? 11.226 8.512 34.669 1.00 64.62 281 PRO A O 1
ATOM 2295 N N . PRO A 1 282 ? 10.214 9.729 33.066 1.00 61.62 282 PRO A N 1
ATOM 2296 C CA . PRO A 1 282 ? 11.340 10.631 32.861 1.00 61.62 282 PRO A CA 1
ATOM 2297 C C . PRO A 1 282 ? 11.652 11.432 34.130 1.00 61.62 282 PRO A C 1
ATOM 2299 O O . PRO A 1 282 ? 10.813 12.161 34.660 1.00 61.62 282 PRO A O 1
ATOM 2302 N N . GLU A 1 283 ? 12.889 11.284 34.591 1.00 55.88 283 GLU A N 1
ATOM 2303 C CA . GLU A 1 283 ? 13.491 12.021 35.693 1.00 55.88 283 GLU A CA 1
ATOM 2304 C C . GLU A 1 283 ? 13.601 13.509 35.318 1.00 55.88 283 GLU A C 1
ATOM 2306 O O . GLU A 1 283 ? 14.159 13.881 34.282 1.00 55.88 283 GLU A O 1
ATOM 2311 N N . ALA A 1 284 ? 12.999 14.375 36.134 1.00 60.66 284 ALA A N 1
ATOM 2312 C CA . ALA A 1 284 ? 13.038 15.816 35.945 1.00 60.66 284 ALA A CA 1
ATOM 2313 C C . ALA A 1 284 ? 14.472 16.331 36.154 1.00 60.66 284 ALA A C 1
ATOM 2315 O O . ALA A 1 284 ? 15.037 16.200 37.238 1.00 60.66 284 ALA A O 1
ATOM 2316 N N . ASN A 1 285 ? 15.049 16.939 35.115 1.00 65.44 285 ASN A N 1
ATOM 2317 C CA . ASN A 1 285 ? 16.352 17.597 35.197 1.00 65.44 285 ASN A CA 1
ATOM 2318 C C . ASN A 1 285 ? 16.355 18.678 36.298 1.00 65.44 285 ASN A C 1
ATOM 2320 O O . ASN A 1 285 ? 15.435 19.503 36.332 1.00 65.44 285 ASN A O 1
ATOM 2324 N N . PRO A 1 286 ? 17.391 18.744 37.155 1.00 68.62 286 PRO A N 1
ATOM 2325 C CA . PRO A 1 286 ? 17.520 19.822 38.125 1.00 68.62 286 PRO A CA 1
ATOM 2326 C C . PRO A 1 286 ?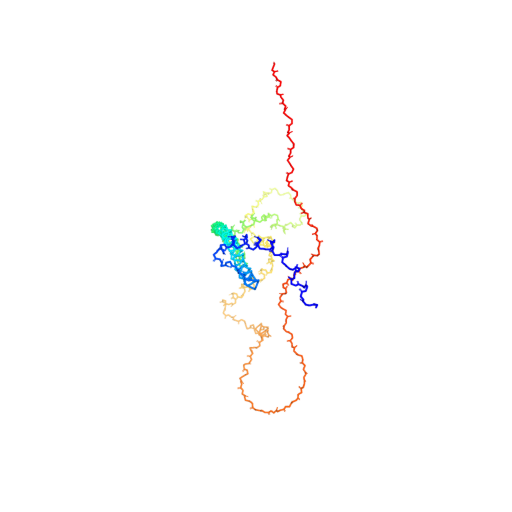 17.764 21.174 37.424 1.00 68.62 286 PRO A C 1
ATOM 2328 O O . PRO A 1 286 ? 18.401 21.226 36.364 1.00 68.62 286 PRO A O 1
ATOM 2331 N N . PRO A 1 287 ? 17.272 22.289 37.994 1.00 61.12 287 PRO A N 1
ATOM 2332 C CA . PRO A 1 287 ? 17.400 23.611 37.393 1.00 61.12 287 PRO A CA 1
ATOM 2333 C C . PRO A 1 287 ? 18.866 24.065 37.331 1.00 61.12 287 PRO A C 1
ATOM 2335 O O . PRO A 1 287 ? 19.615 23.960 38.303 1.00 61.12 287 PRO A O 1
ATOM 2338 N N . LYS A 1 288 ? 19.265 24.606 36.173 1.00 63.97 288 LYS A N 1
ATOM 2339 C CA . LYS A 1 288 ? 20.574 25.242 35.963 1.00 63.97 288 LYS A CA 1
ATOM 2340 C C . LYS A 1 288 ? 20.744 26.444 36.911 1.00 63.97 288 LYS A C 1
ATOM 2342 O O . LYS A 1 288 ? 19.794 27.213 37.065 1.00 63.97 288 LYS A O 1
ATOM 2347 N N . PRO A 1 289 ? 21.936 26.661 37.495 1.00 55.78 289 PRO A N 1
ATOM 2348 C CA . PRO A 1 289 ? 22.197 27.832 38.321 1.00 55.78 289 PRO A CA 1
ATOM 2349 C C . PRO A 1 289 ? 22.140 29.117 37.482 1.00 55.78 289 PRO A C 1
ATOM 2351 O O . PRO A 1 289 ? 22.806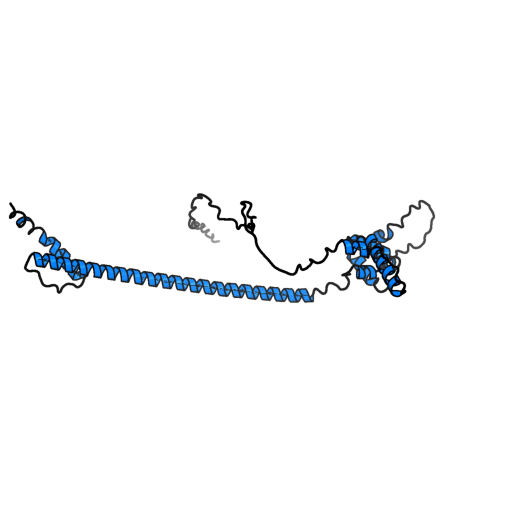 29.248 36.455 1.00 55.78 289 PRO A O 1
ATOM 2354 N N . SER A 1 290 ? 21.313 30.052 37.950 1.00 58.06 290 SER A N 1
ATOM 2355 C CA . SER A 1 290 ? 21.160 31.409 37.430 1.00 58.06 290 SER A CA 1
ATOM 2356 C C . SER A 1 290 ? 22.464 32.184 37.605 1.00 58.06 290 SER A C 1
ATOM 2358 O O . SER A 1 290 ? 22.886 32.451 38.728 1.00 58.06 290 SER A O 1
ATOM 2360 N N . ILE A 1 291 ? 23.097 32.548 36.493 1.00 57.31 291 ILE A N 1
ATOM 2361 C CA . ILE A 1 291 ? 24.263 33.429 36.467 1.00 57.31 291 ILE A CA 1
ATOM 2362 C C . ILE A 1 291 ? 23.727 34.862 36.435 1.00 57.31 291 ILE A C 1
ATOM 2364 O O . ILE A 1 291 ? 23.149 35.296 35.440 1.00 57.31 291 ILE A O 1
ATOM 2368 N N . SER A 1 292 ? 23.864 35.572 37.549 1.00 59.12 292 SER A N 1
ATOM 2369 C CA . SER A 1 292 ? 23.537 36.993 37.666 1.00 59.12 292 SER A CA 1
ATOM 2370 C C . SER A 1 292 ? 24.509 37.828 36.821 1.00 59.12 292 SER A C 1
ATOM 2372 O O . SER A 1 292 ? 25.717 37.597 36.909 1.00 59.12 292 SER A O 1
ATOM 2374 N N . PRO A 1 293 ? 24.044 38.818 36.043 1.00 60.66 293 PRO A N 1
ATOM 2375 C CA . PRO A 1 293 ? 24.934 39.761 35.381 1.00 60.66 293 PRO A CA 1
ATOM 2376 C C . PRO A 1 293 ? 25.448 40.811 36.377 1.00 60.66 293 PRO A C 1
ATOM 2378 O O . PRO A 1 293 ? 24.674 41.524 37.017 1.00 60.66 293 PRO A O 1
ATOM 2381 N N . THR A 1 294 ? 26.772 40.899 36.481 1.00 56.75 294 THR A N 1
ATOM 2382 C CA . THR A 1 294 ? 27.508 42.014 37.083 1.00 56.75 294 THR A CA 1
ATOM 2383 C C . THR A 1 294 ? 27.179 43.305 36.331 1.00 56.75 294 THR A C 1
ATOM 2385 O O . THR A 1 294 ? 27.342 43.379 35.113 1.00 56.75 294 THR A O 1
ATOM 2388 N N . ALA A 1 295 ? 26.681 44.299 37.065 1.00 60.78 295 ALA A N 1
ATOM 2389 C CA . ALA A 1 295 ? 26.464 45.664 36.596 1.00 60.78 295 ALA A CA 1
ATOM 2390 C C . ALA A 1 295 ? 27.809 46.422 36.459 1.00 60.78 295 ALA A C 1
ATOM 2392 O O . ALA A 1 295 ? 28.773 46.028 37.120 1.00 60.78 295 ALA A O 1
ATOM 2393 N N . PRO A 1 296 ? 27.873 47.454 35.594 1.00 65.75 296 PRO A N 1
ATOM 2394 C CA . PRO A 1 296 ? 29.104 48.161 35.224 1.00 65.75 296 PRO A CA 1
ATOM 2395 C C . PRO A 1 296 ? 29.726 48.998 36.346 1.00 65.75 296 PRO A C 1
ATOM 2397 O O . PRO A 1 296 ? 28.973 49.492 37.217 1.00 65.75 296 PRO A O 1
#